Protein 8YXK (pdb70)

Solvent-accessible surface area: 15137 Å² total; per-residue (Å²): 94,164,143,47,82,71,58,34,99,94,0,42,174,12,3,108,54,42,0,5,24,0,0,74,27,0,6,92,16,1,72,6,4,92,11,23,12,1,0,0,0,0,0,0,0,49,50,1,49,27,0,50,34,76,59,0,110,107,88,27,1,0,0,28,25,189,72,92,74,23,83,46,22,51,59,0,0,42,60,0,0,0,32,0,0,62,52,16,0,86,92,45,76,62,62,20,109,30,0,17,78,92,35,8,46,74,218,112,43,107,127,21,140,62,4,39,83,13,0,19,136,41,16,117,104,8,20,56,96,78,35,51,38,146,50,0,29,100,4,0,42,38,46,128,77,2,98,164,57,98,213,94,179,144,42,80,88,56,34,86,89,0,44,180,16,9,128,53,40,0,5,24,0,0,78,28,0,7,96,9,1,82,5,3,91,13,22,15,0,0,0,0,0,0,0,0,52,50,2,50,26,0,52,34,74,63,0,104,109,99,27,1,0,0,30,19,197,81,90,75,28,81,49,22,54,57,0,0,40,62,0,0,0,28,0,0,62,53,17,0,88,91,45,77,63,61,21,97,31,0,23,78,96,34,10,41,99,210,94,37,108,132,24,139,66,5,32,82,13,0,18,135,39,18,111,111,9,23,50,93,79,32,50,39,145,50,1,30,94,3,0,43,37,48,126,76,1,86,159,58,93,205

Sequence (302 aa):
SKEDNDMINKLNKVFKNKLSNTGNIFVKYSNAYKVNAALMAAISIHETGNGSSSLCKNKNNFFGMKGMSFGSVDEGIKRGISNLSRNYIHTGRKTLESIRDKYAPLYDSPLNKDWVPGVGKFYKQITGNAYSSNSAGTGVGSNEEAEKNLKSKEDNDMINKLNKVFKNKLSNTGNIFVKYSNAYKVNAALMAAISIHETGNGSSSLCKNKNNFFGMKGMSFGSVDEGIKRGISNLSRNYIHTGRKTLESIRDKYAPLYDSPLNKDWVPGVGKFYKQITGNAYSSNSAGTGVGSNEEAEKNLK

Radius of gyration: 21.3 Å; Cα contacts (8 Å, |Δi|>4): 488; chains: 2; bounding box: 43×56×51 Å

InterPro domains:
  IPR000064 Endopeptidase, NLPC/P60 domain [PF00877] (542-649)
  IPR000064 Endopeptidase, NLPC/P60 domain [PS51935] (527-656)
  IPR002901 Mannosyl-glycoprotein endo-beta-N-acetylglucosamidase-like domain [PF01832] (382-458)
  IPR038765 Papain-like cysteine peptidase superfamily [SSF54001] (523-653)
  IPR051202 Peptidase C40 [PTHR47053] (492-655)
  IPR056937 YqbQ/XkdQ [PF24032] (32-324)

Foldseek 3Di:
DVVLVLQLVLLQVQADAPRHSCSNLLSLLCQLQFFFSLLLSLQLCLLCVRQPRPCCVVFLARRVPDPHGDPDVSVNSNVNSLCCQAVAVLVPNLQQVSSLCPSPNPPPDPCSVCRNVSSQVSSCSRPVDGDDSVRGGNGDNDVVSSVVSSD/DVVLVLLLCLLQVQADAPRHNCSNLLSLLCQLQFFFSLLLSLQLCLLQVRHPRPCCVPFLASRPPDPHGDPDVSVNSNVNSLCCLAVAVLVPNLAQVSNLCPSPNCVVDVCSVVRSVSSQVSSCSRPVDGDDSVRGTNGDNDPVSSVVSSD

Organism: Clostridioides difficile (strain 630) (NCBI:txid272563)

Secondary structure (DSSP, 8-state):
-HHHHHHHHHHHHH--GGGTT-HHHHHHHHHHTTS-HHHHHHHHHHHHTTTTSHHHHHH---S--TT---SSHHHHHHHHHHHHIIIIITTT--SHHHHHHHHS-TTS-GGGGGHHHHHHHHHHHHHSS---GGGS----S-HHHHHHHH-/-HHHHHHHHHHHHH--GGGTT-HHHHHHHHHHHTS-HHHHHHHHHHHHTTTT-HHHHHH---S--TT---SSHHHHHHHHHHHHIIIIITTT--SHHHHHHHHS-GGG-GGGGGHHHHHHHHHHHHHSS---GGGS----S-HHHHHHHH-

Nearest PDB structures (foldseek):
  8yxk-assembly2_B  TM=1.004E+00  e=1.293E-29  Clostridioides difficile 630
  7pod-assembly1_A  TM=7.158E-01  e=1.236E-04  Streptococcus pneumoniae R6
  7pj6-assembly1_AAA  TM=7.117E-01  e=1.702E-04  Streptococcus pneumoniae R6
  4q2w-assembly1_A  TM=6.581E-01  e=5.741E-04  Streptococcus pneumoniae TIGR4
  8yxk-assembly2_B  TM=1.007E+00  e=3.794E-30  Clostridioides difficile 630

Structure (mmCIF, N/CA/C/O backbone):
data_8YXK
#
_entry.id   8YXK
#
_cell.length_a   48.430
_cell.length_b   80.470
_cell.length_c   48.770
_cell.angle_alpha   90.000
_cell.angle_beta   104.117
_cell.angle_gamma   90.000
#
_symmetry.space_group_name_H-M   'P 1 21 1'
#
loop_
_entity.id
_entity.type
_entity.pdbx_description
1 polymer 'Phage cell wall hydrolase'
2 water water
#
loop_
_atom_site.group_PDB
_atom_site.id
_atom_site.type_symbol
_atom_site.label_atom_id
_atom_site.label_alt_id
_atom_site.label_comp_id
_atom_site.label_asym_id
_atom_site.label_entity_id
_atom_site.label_seq_id
_atom_site.pdbx_PDB_ins_code
_atom_site.Cartn_x
_atom_site.Cartn_y
_atom_site.Cartn_z
_atom_site.occupancy
_atom_site.B_iso_or_equiv
_atom_site.auth_seq_id
_atom_site.auth_comp_id
_atom_site.auth_asym_id
_atom_site.auth_atom_id
_atom_site.pdbx_PDB_model_num
ATOM 1 N N . SER A 1 15 ? 7.733 -12.417 0.311 1.000 43.454 359 SER A N 1
ATOM 2 C CA . SER A 1 15 ? 7.016 -11.593 1.332 1.000 47.496 359 SER A CA 1
ATOM 3 C C . SER A 1 15 ? 6.200 -10.486 0.648 1.000 49.108 359 SER A C 1
ATOM 4 O O . SER A 1 15 ? 5.007 -10.352 0.982 1.000 47.284 359 SER A O 1
ATOM 7 N N . LYS A 1 16 ? 6.777 -9.774 -0.327 1.000 49.561 360 LYS A N 1
ATOM 8 C CA . LYS A 1 16 ? 5.989 -8.893 -1.231 1.000 48.159 360 LYS A CA 1
ATOM 9 C C . LYS A 1 16 ? 5.038 -9.767 -2.058 1.000 46.024 360 LYS A C 1
ATOM 10 O O . LYS A 1 16 ? 3.884 -9.337 -2.281 1.000 40.561 360 LYS A O 1
ATOM 16 N N . GLU A 1 17 ? 5.520 -10.928 -2.515 1.000 44.895 361 GLU A N 1
ATOM 17 C CA . GLU A 1 17 ? 4.699 -11.973 -3.186 1.000 42.569 361 GLU A CA 1
ATOM 18 C C . GLU A 1 17 ? 3.595 -12.449 -2.229 1.000 37.301 361 GLU A C 1
ATOM 19 O O . GLU A 1 17 ? 2.427 -12.538 -2.666 1.000 34.363 361 GLU A O 1
ATOM 25 N N . ASP A 1 18 ? 3.955 -12.749 -0.976 1.000 35.219 362 ASP A N 1
ATOM 26 C CA . ASP A 1 18 ? 3.016 -13.219 0.080 1.000 32.214 362 ASP A CA 1
ATOM 27 C C . ASP A 1 18 ? 1.961 -12.137 0.343 1.000 31.857 362 ASP A C 1
ATOM 28 O O . ASP A 1 18 ? 0.754 -12.467 0.287 1.000 29.008 362 ASP A O 1
ATOM 33 N N . ASN A 1 19 ? 2.392 -10.882 0.533 1.000 32.848 363 ASN A N 1
ATOM 34 C CA . ASN A 1 19 ? 1.509 -9.736 0.899 1.000 34.194 363 ASN A CA 1
ATOM 35 C C . ASN A 1 19 ? 0.471 -9.517 -0.209 1.000 30.467 363 ASN A C 1
ATOM 36 O O . ASN A 1 19 ? -0.723 -9.355 0.121 1.000 24.190 363 ASN A O 1
ATOM 41 N N . ASP A 1 20 ? 0.891 -9.609 -1.474 1.000 28.730 364 ASP A N 1
ATOM 42 C CA . ASP A 1 20 ? -0.010 -9.476 -2.648 1.000 29.026 364 ASP A CA 1
ATOM 43 C C . ASP A 1 20 ? -1.009 -10.641 -2.662 1.000 24.619 364 ASP A C 1
ATOM 44 O O . ASP A 1 20 ? -2.191 -10.384 -2.908 1.000 24.790 364 ASP A O 1
ATOM 49 N N . MET A 1 21 ? -0.560 -11.875 -2.414 1.000 26.276 365 MET A N 1
ATOM 50 C CA . MET A 1 21 ? -1.457 -13.062 -2.410 1.000 25.480 365 MET A CA 1
ATOM 51 C C . MET A 1 21 ? -2.411 -12.951 -1.214 1.000 19.626 365 MET A C 1
ATOM 52 O O . MET A 1 21 ? -3.626 -13.118 -1.411 1.000 21.265 365 MET A O 1
ATOM 57 N N . ILE A 1 22 ? -1.921 -12.467 -0.075 1.000 17.711 366 ILE A N 1
ATOM 58 C CA . ILE A 1 22 ? -2.768 -12.240 1.131 1.000 19.689 366 ILE A CA 1
ATOM 59 C C . ILE A 1 22 ? -3.886 -11.254 0.770 1.000 19.634 366 ILE A C 1
ATOM 60 O O . ILE A 1 22 ? -5.063 -11.592 0.979 1.000 18.663 366 ILE A O 1
ATOM 65 N N . ASN A 1 23 ? -3.552 -10.152 0.097 1.000 20.733 367 ASN A N 1
ATOM 66 C CA . ASN A 1 23 ? -4.525 -9.097 -0.297 1.000 23.196 367 ASN A CA 1
ATOM 67 C C . ASN A 1 23 ? -5.564 -9.670 -1.267 1.000 21.270 367 ASN A C 1
ATOM 68 O O . ASN A 1 23 ? -6.745 -9.381 -1.077 1.000 24.286 367 ASN A O 1
ATOM 73 N N . LYS A 1 24 ? -5.137 -10.464 -2.253 1.000 20.323 368 LYS A N 1
ATOM 74 C CA . LYS A 1 24 ? -6.031 -11.066 -3.279 1.000 21.465 368 LYS A CA 1
ATOM 75 C C . LYS A 1 24 ? -7.012 -12.032 -2.600 1.000 19.462 368 LYS A C 1
ATOM 76 O O . LYS A 1 24 ? -8.226 -11.975 -2.918 1.000 18.329 368 LYS A O 1
ATOM 82 N N . LEU A 1 25 ? -6.546 -12.816 -1.625 1.000 19.925 369 LEU A N 1
ATOM 83 C CA . LEU A 1 25 ? -7.413 -13.760 -0.864 1.000 21.367 369 LEU A CA 1
ATOM 84 C C . LEU A 1 25 ? -8.467 -12.958 -0.091 1.000 21.365 369 LEU A C 1
ATOM 85 O O . LEU A 1 25 ? -9.676 -13.250 -0.244 1.000 22.378 369 LEU A O 1
ATOM 90 N N . ASN A 1 26 ? -8.021 -11.970 0.691 1.000 21.741 370 ASN A N 1
ATOM 91 C CA . ASN A 1 26 ? -8.879 -11.177 1.617 1.000 20.652 370 ASN A CA 1
ATOM 92 C C . ASN A 1 26 ? -9.878 -10.325 0.818 1.000 23.771 370 ASN A C 1
ATOM 93 O O . ASN A 1 26 ? -10.974 -10.065 1.344 1.000 20.750 370 ASN A O 1
ATOM 98 N N . LYS A 1 27 ? -9.582 -10.031 -0.452 1.000 22.080 371 LYS A N 1
ATOM 99 C CA . LYS A 1 27 ? -10.521 -9.285 -1.331 1.000 23.039 371 LYS A CA 1
ATOM 100 C C . LYS A 1 27 ? -11.773 -10.134 -1.599 1.000 22.108 371 LYS A C 1
ATOM 101 O O . LYS A 1 27 ? -12.848 -9.554 -1.764 1.000 20.728 371 LYS A O 1
ATOM 107 N N . VAL A 1 28 ? -11.635 -11.457 -1.678 1.000 21.387 372 VAL A N 1
ATOM 108 C CA . VAL A 1 28 ? -12.738 -12.374 -2.090 1.000 20.373 372 VAL A CA 1
ATOM 109 C C . VAL A 1 28 ? -13.400 -12.993 -0.847 1.000 19.732 372 VAL A C 1
ATOM 110 O O . VAL A 1 28 ? -14.635 -13.141 -0.857 1.000 17.935 372 VAL A O 1
ATOM 114 N N . PHE A 1 29 ? -12.625 -13.352 0.179 1.000 18.246 373 PHE A N 1
ATOM 115 C CA . PHE A 1 29 ? -13.132 -13.923 1.463 1.000 17.638 373 PHE A CA 1
ATOM 116 C C . PHE A 1 29 ? -14.212 -13.008 2.056 1.000 18.103 373 PHE A C 1
ATOM 117 O O . PHE A 1 29 ? -13.955 -11.781 2.158 1.000 16.078 373 PHE A O 1
ATOM 125 N N . LYS A 1 30 ? -15.366 -13.591 2.420 1.000 18.299 374 LYS A N 1
ATOM 126 C CA . LYS A 1 30 ? -16.474 -12.946 3.180 1.000 21.695 374 LYS A CA 1
ATOM 127 C C . LYS A 1 30 ? -16.758 -13.738 4.464 1.000 20.056 374 LYS A C 1
ATOM 128 O O . LYS A 1 30 ? -16.179 -14.846 4.632 1.000 17.004 374 LYS A O 1
ATOM 134 N N . ASN A 1 31 ? -17.675 -13.229 5.298 1.000 19.627 375 ASN A N 1
ATOM 135 C CA . ASN A 1 31 ? -18.268 -13.974 6.446 1.000 19.450 375 ASN A CA 1
ATOM 136 C C . ASN A 1 31 ? -17.117 -14.552 7.284 1.000 18.915 375 ASN A C 1
ATOM 137 O O . ASN A 1 31 ? -16.193 -13.796 7.582 1.000 17.571 375 ASN A O 1
ATOM 142 N N . LYS A 1 32 ? -17.151 -15.828 7.672 1.000 20.014 376 LYS A N 1
ATOM 143 C CA . LYS A 1 32 ? -16.219 -16.327 8.716 1.000 18.963 376 LYS A CA 1
ATOM 144 C C . LYS A 1 32 ? -14.824 -16.543 8.112 1.000 16.843 376 LYS A C 1
ATOM 145 O O . LYS A 1 32 ? -13.863 -16.691 8.896 1.000 17.538 376 LYS A O 1
ATOM 151 N N . LEU A 1 33 ? -14.690 -16.391 6.790 1.000 16.308 377 LEU A N 1
ATOM 152 C CA . LEU A 1 33 ? -13.384 -16.457 6.077 1.000 16.722 377 LEU A CA 1
ATOM 153 C C . LEU A 1 33 ? -12.692 -15.085 6.072 1.000 16.115 377 LEU A C 1
ATOM 154 O O . LEU A 1 33 ? -11.507 -15.044 5.708 1.000 17.428 377 LEU A O 1
ATOM 159 N N . SER A 1 34 ? -13.401 -13.996 6.407 1.000 18.069 378 SER A N 1
ATOM 160 C CA . SER A 1 34 ? -12.876 -12.604 6.300 1.000 15.684 378 SER A CA 1
ATOM 161 C C . SER A 1 34 ? -11.550 -12.493 7.066 1.000 15.612 378 SER A C 1
ATOM 162 O O . SER A 1 34 ? -11.485 -12.997 8.204 1.000 20.104 378 SER A O 1
ATOM 165 N N . ASN A 1 35 ? -10.525 -11.900 6.442 1.000 16.180 379 ASN A N 1
ATOM 166 C CA . ASN A 1 35 ? -9.259 -11.469 7.091 1.000 17.095 379 ASN A CA 1
ATOM 167 C C . ASN A 1 35 ? -8.373 -12.685 7.415 1.000 17.398 379 ASN A C 1
ATOM 168 O O . ASN A 1 35 ? -7.374 -12.506 8.165 1.000 17.903 379 ASN A O 1
ATOM 173 N N . THR A 1 36 ? -8.624 -13.846 6.801 1.000 16.029 380 THR A N 1
ATOM 174 C CA . THR A 1 36 ? -7.860 -15.100 7.079 1.000 17.124 380 THR A CA 1
ATOM 175 C C . THR A 1 36 ? -6.811 -15.357 5.983 1.000 16.552 380 THR A C 1
ATOM 176 O O . THR A 1 36 ? -6.156 -16.425 6.040 1.000 15.444 380 THR A O 1
ATOM 180 N N . GLY A 1 37 ? -6.626 -14.412 5.052 1.000 16.144 381 GLY A N 1
ATOM 181 C CA . GLY A 1 37 ? -5.708 -14.561 3.907 1.000 17.143 381 GLY A CA 1
ATOM 182 C C . GLY A 1 37 ? -4.307 -14.932 4.370 1.000 15.997 381 GLY A C 1
ATOM 183 O O . GLY A 1 37 ? -3.682 -15.812 3.749 1.000 14.523 381 GLY A O 1
ATOM 184 N N . ASN A 1 38 ? -3.887 -14.403 5.518 1.000 16.481 382 ASN A N 1
ATOM 185 C CA . ASN A 1 38 ? -2.498 -14.582 6.016 1.000 18.234 382 ASN A CA 1
ATOM 186 C C . ASN A 1 38 ? -2.352 -16.013 6.538 1.000 17.888 382 ASN A C 1
ATOM 187 O O . ASN A 1 38 ? -1.246 -16.545 6.448 1.000 16.170 382 ASN A O 1
ATOM 192 N N . ILE A 1 39 ? -3.444 -16.624 7.007 1.000 16.880 383 ILE A N 1
ATOM 193 C CA . ILE A 1 39 ? -3.435 -18.024 7.531 1.000 17.800 383 ILE A CA 1
ATOM 194 C C . ILE A 1 39 ? -3.295 -18.981 6.341 1.000 17.068 383 ILE A C 1
ATOM 195 O O . ILE A 1 39 ? -2.367 -19.820 6.360 1.000 18.067 383 ILE A O 1
ATOM 200 N N . PHE A 1 40 ? -4.102 -18.780 5.297 1.000 17.244 384 PHE A N 1
ATOM 201 C CA . PHE A 1 40 ? -4.010 -19.531 4.014 1.000 17.115 384 PHE A CA 1
ATOM 202 C C . PHE A 1 40 ? -2.573 -19.462 3.463 1.000 17.123 384 PHE A C 1
ATOM 203 O O . PHE A 1 40 ? -1.985 -20.534 3.179 1.000 13.689 384 PHE A O 1
ATOM 211 N N . VAL A 1 41 ? -1.971 -18.271 3.395 1.000 15.423 385 VAL A N 1
ATOM 212 C CA . VAL A 1 41 ? -0.625 -18.089 2.760 1.000 16.693 385 VAL A CA 1
ATOM 213 C C . VAL A 1 41 ? 0.447 -18.746 3.640 1.000 15.299 385 VAL A C 1
ATOM 214 O O . VAL A 1 41 ? 1.360 -19.394 3.091 1.000 17.097 385 VAL A O 1
ATOM 218 N N . LYS A 1 42 ? 0.363 -18.578 4.956 1.000 15.872 386 LYS A N 1
ATOM 219 C CA . LYS A 1 42 ? 1.344 -19.157 5.908 1.000 17.056 386 LYS A CA 1
ATOM 220 C C . LYS A 1 42 ? 1.422 -20.678 5.696 1.000 15.927 386 LYS A C 1
ATOM 221 O O . LYS A 1 42 ? 2.532 -21.182 5.418 1.000 14.676 386 LYS A O 1
ATOM 227 N N . TYR A 1 43 ? 0.283 -21.379 5.726 1.000 16.239 387 TYR A N 1
ATOM 228 C CA . TYR A 1 43 ? 0.238 -22.866 5.745 1.000 15.937 387 TYR A CA 1
ATOM 229 C C . TYR A 1 43 ? 0.386 -23.415 4.318 1.000 15.952 387 TYR A C 1
ATOM 230 O O . TYR A 1 43 ? 1.091 -24.422 4.154 1.000 17.649 387 TYR A O 1
ATOM 239 N N . SER A 1 44 ? -0.102 -22.699 3.302 1.000 16.443 388 SER A N 1
ATOM 240 C CA . SER A 1 44 ? 0.120 -23.070 1.879 1.000 17.395 388 SER A CA 1
ATOM 241 C C . SER A 1 44 ? 1.621 -23.054 1.563 1.000 17.950 388 SER A C 1
ATOM 242 O O . SER A 1 44 ? 2.105 -24.022 0.948 1.000 19.104 388 SER A O 1
ATOM 245 N N . ASN A 1 45 ? 2.362 -22.071 2.074 1.000 18.297 389 ASN A N 1
ATOM 246 C CA . ASN A 1 45 ? 3.840 -22.008 1.889 1.000 18.123 389 ASN A CA 1
ATOM 247 C C . ASN A 1 45 ? 4.498 -23.216 2.578 1.000 17.713 389 ASN A C 1
ATOM 248 O O . ASN A 1 45 ? 5.212 -23.992 1.898 1.000 17.625 389 ASN A O 1
ATOM 253 N N . ALA A 1 46 ? 4.247 -23.415 3.874 1.000 18.234 390 ALA A N 1
ATOM 254 C CA . ALA A 1 46 ? 4.868 -24.504 4.663 1.000 16.889 390 ALA A CA 1
ATOM 255 C C . ALA A 1 46 ? 4.548 -25.863 4.020 1.000 15.935 390 ALA A C 1
ATOM 256 O O . ALA A 1 46 ? 5.426 -26.729 3.995 1.000 14.053 390 ALA A O 1
ATOM 258 N N . TYR A 1 47 ? 3.337 -26.055 3.491 1.000 13.574 391 TYR A N 1
ATOM 259 C CA . TYR A 1 47 ? 2.878 -27.369 2.963 1.000 14.834 391 TYR A CA 1
ATOM 260 C C . TYR A 1 47 ? 3.096 -27.457 1.446 1.000 15.086 391 TYR A C 1
ATOM 261 O O . TYR A 1 47 ? 2.736 -28.478 0.834 1.000 16.638 391 TYR A O 1
ATOM 270 N N . LYS A 1 48 ? 3.739 -26.440 0.872 1.000 18.499 392 LYS A N 1
ATOM 271 C CA . LYS A 1 48 ? 4.177 -26.402 -0.549 1.000 16.495 392 LYS A CA 1
ATOM 272 C C . LYS A 1 48 ? 2.975 -26.681 -1.460 1.000 15.202 392 LYS A C 1
ATOM 273 O O . LYS A 1 48 ? 3.095 -27.513 -2.368 1.000 18.134 392 LYS A O 1
ATOM 279 N N . VAL A 1 49 ? 1.887 -25.932 -1.296 1.000 16.420 393 VAL A N 1
ATOM 280 C CA . VAL A 1 49 ? 0.701 -25.993 -2.203 1.000 16.183 393 VAL A CA 1
ATOM 281 C C . VAL A 1 49 ? 0.245 -24.573 -2.555 1.000 17.137 393 VAL A C 1
ATOM 282 O O . VAL A 1 49 ? 0.559 -23.626 -1.797 1.000 15.512 393 VAL A O 1
ATOM 286 N N . ASN A 1 50 ? -0.658 -24.498 -3.533 1.000 17.724 394 ASN A N 1
ATOM 287 C CA . ASN A 1 50 ? -1.187 -23.247 -4.134 1.000 18.019 394 ASN A CA 1
ATOM 288 C C . ASN A 1 50 ? -2.199 -22.614 -3.169 1.000 15.821 394 ASN A C 1
ATOM 289 O O . ASN A 1 50 ? -3.296 -23.200 -2.987 1.000 18.090 394 ASN A O 1
ATOM 294 N N . ALA A 1 51 ? -1.866 -21.451 -2.594 1.000 16.860 395 ALA A N 1
ATOM 295 C CA . ALA A 1 51 ? -2.693 -20.747 -1.579 1.000 15.667 395 ALA A CA 1
ATOM 296 C C . ALA A 1 51 ? -4.061 -20.399 -2.186 1.000 15.434 395 ALA A C 1
ATOM 297 O O . ALA A 1 51 ? -5.098 -20.633 -1.528 1.000 14.966 395 ALA A O 1
ATOM 299 N N . ALA A 1 52 ? -4.077 -19.901 -3.423 1.000 15.752 396 ALA A N 1
ATOM 300 C CA . ALA A 1 52 ? -5.320 -19.520 -4.129 1.000 15.949 396 ALA A CA 1
ATOM 301 C C . ALA A 1 52 ? -6.193 -20.762 -4.359 1.000 14.603 396 ALA A C 1
ATOM 302 O O . ALA A 1 52 ? -7.443 -20.608 -4.418 1.000 13.837 396 ALA A O 1
ATOM 304 N N . LEU A 1 53 ? -5.584 -21.939 -4.572 1.000 14.704 397 LEU A N 1
ATOM 305 C CA . LEU A 1 53 ? -6.347 -23.204 -4.752 1.000 14.622 397 LEU A CA 1
ATOM 306 C C . LEU A 1 53 ? -6.968 -23.601 -3.404 1.000 13.886 397 LEU A C 1
ATOM 307 O O . LEU A 1 53 ? -8.168 -23.931 -3.361 1.000 13.329 397 LEU A O 1
ATOM 312 N N . MET A 1 54 ? -6.182 -23.535 -2.335 1.000 13.221 398 MET A N 1
ATOM 313 C CA . MET A 1 54 ? -6.658 -23.829 -0.962 1.000 14.409 398 MET A CA 1
ATOM 314 C C . MET A 1 54 ? -7.829 -22.894 -0.647 1.000 13.268 398 MET A C 1
ATOM 315 O O . MET A 1 54 ? -8.885 -23.388 -0.248 1.000 16.247 398 MET A O 1
ATOM 320 N N . ALA A 1 55 ? -7.698 -21.615 -0.999 1.000 13.062 399 ALA A N 1
ATOM 321 C CA . ALA A 1 55 ? -8.692 -20.559 -0.706 1.000 13.145 399 ALA A CA 1
ATOM 322 C C . ALA A 1 55 ? -9.970 -20.842 -1.508 1.000 13.974 399 ALA A C 1
ATOM 323 O O . ALA A 1 55 ? -11.041 -20.883 -0.898 1.000 14.987 399 ALA A O 1
ATOM 325 N N . ALA A 1 56 ? -9.820 -21.237 -2.777 1.000 14.294 400 ALA A N 1
ATOM 326 C CA . ALA A 1 56 ? -10.932 -21.545 -3.705 1.000 14.489 400 ALA A CA 1
ATOM 327 C C . ALA A 1 56 ? -11.713 -22.774 -3.217 1.000 15.155 400 ALA A C 1
ATOM 328 O O . ALA A 1 56 ? -12.960 -22.780 -3.348 1.000 14.921 400 ALA A O 1
ATOM 330 N N . ILE A 1 57 ? -11.033 -23.791 -2.689 1.000 15.934 401 ILE A N 1
ATOM 331 C CA . ILE A 1 57 ? -11.714 -25.022 -2.186 1.000 17.302 401 ILE A CA 1
ATOM 332 C C . ILE A 1 57 ? -12.495 -24.664 -0.912 1.000 16.598 401 ILE A C 1
ATOM 333 O O . ILE A 1 57 ? -13.691 -25.019 -0.834 1.000 17.081 401 ILE A O 1
ATOM 338 N N . SER A 1 58 ? -11.891 -23.897 -0.007 1.000 15.545 402 SER A N 1
ATOM 339 C CA . SER A 1 58 ? -12.538 -23.431 1.252 1.000 16.069 402 SER A CA 1
ATOM 340 C C . SER A 1 58 ? -13.808 -22.629 0.938 1.000 16.438 402 SER A C 1
ATOM 341 O O . SER A 1 58 ? -14.846 -22.899 1.571 1.000 19.305 402 SER A O 1
ATOM 344 N N . ILE A 1 59 ? -13.734 -21.684 -0.003 1.000 16.003 403 ILE A N 1
ATOM 345 C CA . ILE A 1 59 ? -14.888 -20.815 -0.370 1.000 17.076 403 ILE A CA 1
ATOM 346 C C . ILE A 1 59 ? -16.025 -21.706 -0.869 1.000 16.386 403 ILE A C 1
ATOM 347 O O . ILE A 1 59 ? -17.171 -21.461 -0.472 1.000 15.026 403 ILE A O 1
ATOM 352 N N . HIS A 1 60 ? -15.732 -22.639 -1.779 1.000 19.990 404 HIS A N 1
ATOM 353 C CA . HIS A 1 60 ? -16.741 -23.558 -2.376 1.000 20.653 404 HIS A CA 1
ATOM 354 C C . HIS A 1 60 ? -17.391 -24.383 -1.260 1.000 20.022 404 HIS A C 1
ATOM 355 O O . HIS A 1 60 ? -18.624 -24.537 -1.268 1.000 21.051 404 HIS A O 1
ATOM 362 N N . GLU A 1 61 ? -16.579 -24.979 -0.391 1.000 19.048 405 GLU A N 1
ATOM 363 C CA . GLU A 1 61 ? -17.065 -25.953 0.618 1.000 21.421 405 GLU A CA 1
ATOM 364 C C . GLU A 1 61 ? -17.881 -25.221 1.695 1.000 20.647 405 GLU A C 1
ATOM 365 O O . GLU A 1 61 ? -18.715 -25.885 2.317 1.000 19.825 405 GLU A O 1
ATOM 371 N N . THR A 1 62 ? -17.679 -23.908 1.892 1.000 19.479 406 THR A N 1
ATOM 372 C CA . THR A 1 62 ? -18.262 -23.149 3.036 1.000 19.826 406 THR A CA 1
ATOM 373 C C . THR A 1 62 ? -19.274 -22.100 2.564 1.000 18.596 406 THR A C 1
ATOM 374 O O . THR A 1 62 ? -19.825 -21.422 3.439 1.000 20.501 406 THR A O 1
ATOM 378 N N . GLY A 1 63 ? -19.541 -21.989 1.260 1.000 19.597 407 GLY A N 1
ATOM 379 C CA . GLY A 1 63 ? -20.344 -20.884 0.694 1.000 19.493 407 GLY A CA 1
ATOM 380 C C . GLY A 1 63 ? -19.755 -19.541 1.090 1.000 20.216 407 GLY A C 1
ATOM 381 O O . GLY A 1 63 ? -20.502 -18.687 1.613 1.000 21.032 407 GLY A O 1
ATOM 382 N N . ASN A 1 64 ? -18.432 -19.427 0.984 1.000 19.505 408 ASN A N 1
ATOM 383 C CA . ASN A 1 64 ? -17.625 -18.240 1.379 1.000 19.779 408 ASN A CA 1
ATOM 384 C C . ASN A 1 64 ? -17.857 -17.921 2.862 1.000 20.840 408 ASN A C 1
ATOM 385 O O . ASN A 1 64 ? -18.275 -16.776 3.184 1.000 22.414 408 ASN A O 1
ATOM 390 N N . GLY A 1 65 ? -17.518 -18.872 3.733 1.000 19.622 409 GLY A N 1
ATOM 391 C CA . GLY A 1 65 ? -17.503 -18.712 5.201 1.000 18.395 409 GLY A CA 1
ATOM 392 C C . GLY A 1 65 ? -18.894 -18.531 5.796 1.000 17.467 409 GLY A C 1
ATOM 393 O O . GLY A 1 65 ? -18.980 -18.032 6.925 1.000 18.487 409 GLY A O 1
ATOM 394 N N . SER A 1 66 ? -19.942 -19.025 5.135 1.000 19.312 410 SER A N 1
ATOM 395 C CA . SER A 1 66 ? -21.351 -18.818 5.568 1.000 21.677 410 SER A CA 1
ATOM 396 C C . SER A 1 66 ? -21.961 -20.104 6.155 1.000 23.392 410 SER A C 1
ATOM 397 O O . SER A 1 66 ? -22.967 -19.987 6.862 1.000 23.648 410 SER A O 1
ATOM 400 N N . SER A 1 67 ? -21.413 -21.289 5.860 1.000 20.431 411 SER A N 1
ATOM 401 C CA . SER A 1 67 ? -21.980 -22.588 6.321 1.000 23.110 411 SER A CA 1
ATOM 402 C C . SER A 1 67 ? -21.987 -22.643 7.855 1.000 24.132 411 SER A C 1
ATOM 403 O O . SER A 1 67 ? -21.079 -22.070 8.490 1.000 25.042 411 SER A O 1
ATOM 406 N N . SER A 1 68 ? -22.940 -23.384 8.420 1.000 28.708 412 SER A N 1
ATOM 407 C CA . SER A 1 68 ? -23.028 -23.689 9.871 1.000 29.632 412 SER A CA 1
ATOM 408 C C . SER A 1 68 ? -21.818 -24.522 10.293 1.000 28.741 412 SER A C 1
ATOM 409 O O . SER A 1 68 ? -21.317 -24.313 11.407 1.000 23.355 412 SER A O 1
ATOM 412 N N . LEU A 1 69 ? -21.365 -25.422 9.416 1.000 28.951 413 LEU A N 1
ATOM 413 C CA . LEU A 1 69 ? -20.217 -26.327 9.681 1.000 25.349 413 LEU A CA 1
ATOM 414 C C . LEU A 1 69 ? -18.960 -25.473 9.877 1.000 22.411 413 LEU A C 1
ATOM 415 O O . LEU A 1 69 ? -18.194 -25.730 10.815 1.000 18.324 413 LEU A O 1
ATOM 420 N N . CYS A 1 70 ? -18.856 -24.401 9.098 1.000 22.373 414 CYS A N 1
ATOM 421 C CA . CYS A 1 70 ? -17.755 -23.409 9.152 1.000 21.274 414 CYS A CA 1
ATOM 422 C C . CYS A 1 70 ? -17.886 -22.540 10.412 1.000 19.470 414 CYS A C 1
ATOM 423 O O . CYS A 1 70 ? -16.882 -22.398 11.150 1.000 19.126 414 CYS A O 1
ATOM 426 N N . LYS A 1 71 ? -19.105 -22.095 10.715 1.000 20.295 415 LYS A N 1
ATOM 427 C CA . LYS A 1 71 ? -19.417 -21.151 11.824 1.000 22.457 415 LYS A CA 1
ATOM 428 C C . LYS A 1 71 ? -19.296 -21.846 13.185 1.000 24.011 415 LYS A C 1
ATOM 429 O O . LYS A 1 71 ? -18.662 -21.264 14.082 1.000 23.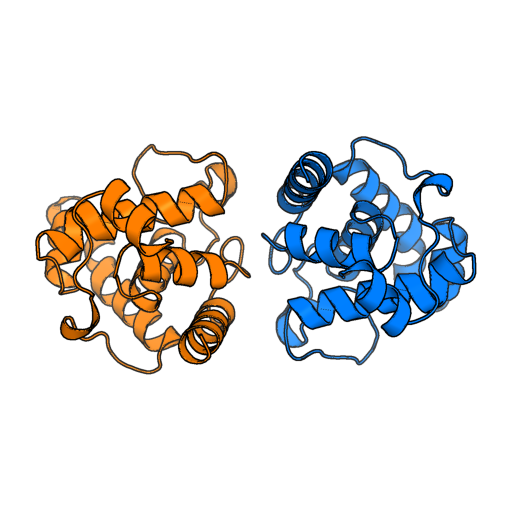035 415 LYS A O 1
ATOM 435 N N . ASN A 1 72 ? -19.806 -23.074 13.300 1.000 23.976 416 ASN A N 1
ATOM 436 C CA . ASN A 1 72 ? -20.016 -23.787 14.591 1.000 25.807 416 ASN A CA 1
ATOM 437 C C . ASN A 1 72 ? -18.818 -24.678 14.935 1.000 24.494 416 ASN A C 1
ATOM 438 O O . ASN A 1 72 ? -18.763 -25.113 16.087 1.000 27.262 416 ASN A O 1
ATOM 443 N N . LYS A 1 73 ? -18.088 -25.177 13.929 1.000 25.272 417 LYS A N 1
ATOM 444 C CA . LYS A 1 73 ? -17.109 -26.288 14.112 1.000 23.266 417 LYS A CA 1
ATOM 445 C C . LYS A 1 73 ? -15.743 -25.931 13.518 1.000 19.924 417 LYS A C 1
ATOM 446 O O . LYS A 1 73 ? -14.876 -26.838 13.451 1.000 15.767 417 LYS A O 1
ATOM 452 N N . ASN A 1 74 ? -15.571 -24.670 13.109 1.000 18.103 418 ASN A N 1
ATOM 453 C CA . ASN A 1 74 ? -14.301 -24.115 12.566 1.000 19.673 418 ASN A CA 1
ATOM 454 C C . ASN A 1 74 ? -13.801 -25.020 11.436 1.000 18.640 418 ASN A C 1
ATOM 455 O O . ASN A 1 74 ? -12.564 -25.165 11.296 1.000 17.719 418 ASN A O 1
ATOM 460 N N . ASN A 1 75 ? -14.739 -25.636 10.708 1.000 18.723 419 ASN A N 1
ATOM 461 C CA . ASN A 1 75 ? -14.484 -26.585 9.588 1.000 18.282 419 ASN A CA 1
ATOM 462 C C . ASN A 1 75 ? -14.643 -25.845 8.255 1.000 17.417 419 ASN A C 1
ATOM 463 O O . ASN A 1 75 ? -15.792 -25.509 7.864 1.000 18.242 419 ASN A O 1
ATOM 468 N N . PHE A 1 76 ? -13.518 -25.583 7.595 1.000 17.664 420 PHE A N 1
ATOM 469 C CA . PHE A 1 76 ? -13.392 -24.618 6.475 1.000 18.872 420 PHE A CA 1
ATOM 470 C C . PHE A 1 76 ? -13.248 -25.380 5.159 1.000 16.551 420 PHE A C 1
ATOM 471 O O . PHE A 1 76 ? -13.092 -24.709 4.122 1.000 18.547 420 PHE A O 1
ATOM 479 N N . PHE A 1 77 ? -13.305 -26.717 5.191 1.000 16.265 421 PHE A N 1
ATOM 480 C CA . PHE A 1 77 ? -12.941 -27.574 4.025 1.000 18.327 421 PHE A CA 1
ATOM 481 C C . PHE A 1 77 ? -13.928 -28.736 3.835 1.000 19.726 421 PHE A C 1
ATOM 482 O O . PHE A 1 77 ? -13.670 -29.588 2.952 1.000 19.151 421 PHE A O 1
ATOM 490 N N . GLY A 1 78 ? -15.085 -28.679 4.499 1.000 20.610 422 GLY A N 1
ATOM 491 C CA . 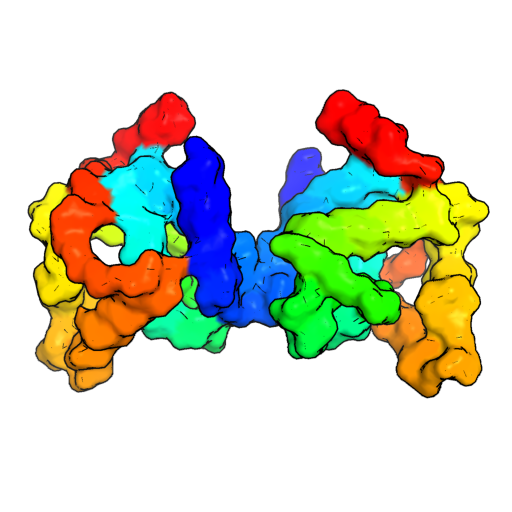GLY A 1 78 ? -16.191 -29.646 4.323 1.000 21.281 422 GLY A CA 1
ATOM 492 C C . GLY A 1 78 ? -15.779 -31.057 4.716 1.000 23.154 422 GLY A C 1
ATOM 493 O O . GLY A 1 78 ? -16.272 -32.008 4.083 1.000 23.052 422 GLY A O 1
ATOM 494 N N . MET A 1 79 ? -14.857 -31.181 5.681 1.000 20.916 423 MET A N 1
ATOM 495 C CA . MET A 1 79 ? -14.237 -32.456 6.134 1.000 25.301 423 MET A CA 1
ATOM 496 C C . MET A 1 79 ? -15.222 -33.203 7.042 1.000 28.177 423 MET A C 1
ATOM 497 O O . MET A 1 79 ? -15.275 -32.899 8.258 1.000 29.146 423 MET A O 1
ATOM 502 N N . LYS A 1 80 ? -16.017 -34.098 6.445 1.000 31.155 424 LYS A N 1
ATOM 503 C CA . LYS A 1 80 ? -17.299 -34.621 6.994 1.000 33.817 424 LYS A CA 1
ATOM 504 C C . LYS A 1 80 ? -17.099 -35.057 8.452 1.000 32.320 424 LYS A C 1
ATOM 505 O O . LYS A 1 80 ? -16.090 -35.733 8.737 1.000 32.046 424 LYS A O 1
ATOM 511 N N . GLY A 1 81 ? -17.963 -34.564 9.346 1.000 31.693 425 GLY A N 1
ATOM 512 C CA . GLY A 1 81 ? -18.067 -34.997 10.751 1.000 33.240 425 GLY A CA 1
ATOM 513 C C . GLY A 1 81 ? -16.843 -34.622 11.572 1.000 32.236 425 GLY A C 1
ATOM 514 O O . GLY A 1 81 ? -16.679 -35.193 12.659 1.000 33.379 425 GLY A O 1
ATOM 515 N N . MET A 1 82 ? -16.071 -33.620 11.153 1.000 29.966 426 MET A N 1
ATOM 516 C CA . MET A 1 82 ? -14.940 -33.116 11.977 1.000 30.569 426 MET A CA 1
ATOM 517 C C . MET A 1 82 ? -15.248 -31.722 12.513 1.000 25.975 426 MET A C 1
ATOM 518 O O . MET A 1 82 ? -16.067 -31.012 11.927 1.000 26.640 426 MET A O 1
ATOM 523 N N . SER A 1 83 ? -14.613 -31.389 13.629 1.000 27.093 427 SER A N 1
ATOM 524 C CA . SER A 1 83 ? -14.617 -30.046 14.254 1.000 24.963 427 SER A CA 1
ATOM 525 C C . SER A 1 83 ? -13.183 -29.739 14.686 1.000 23.218 427 SER A C 1
ATOM 526 O O . SER A 1 83 ? -12.427 -30.704 14.821 1.000 18.629 427 SER A O 1
ATOM 529 N N . PHE A 1 84 ? -12.853 -28.458 14.887 1.000 20.357 428 PHE A N 1
ATOM 530 C CA . PHE A 1 84 ? -11.497 -27.958 15.243 1.000 21.788 428 PHE A CA 1
ATOM 531 C C . PHE A 1 84 ? -11.627 -26.842 16.284 1.000 20.736 428 PHE A C 1
ATOM 532 O O . PHE A 1 84 ? -12.639 -26.113 16.262 1.000 19.015 428 PHE A O 1
ATOM 540 N N . GLY A 1 85 ? -10.609 -26.709 17.140 1.000 20.274 429 GLY A N 1
ATOM 541 C CA . GLY A 1 85 ? -10.611 -25.844 18.339 1.000 22.870 429 GLY A CA 1
ATOM 542 C C . GLY A 1 85 ? -10.483 -24.365 18.000 1.000 21.898 429 GLY A C 1
ATOM 543 O O . GLY A 1 85 ? -10.736 -23.533 18.886 1.000 24.226 429 GLY A O 1
ATOM 544 N N . SER A 1 86 ? -10.022 -24.033 16.792 1.000 21.815 430 SER A N 1
ATOM 545 C CA . SER A 1 86 ? -9.808 -22.627 16.356 1.000 19.921 430 SER A CA 1
ATOM 546 C C . SER A 1 86 ? -9.950 -22.514 14.838 1.000 18.679 430 SER A C 1
ATOM 547 O O . SER A 1 86 ? -9.850 -23.557 14.137 1.000 17.468 430 SER A O 1
ATOM 550 N N . VAL A 1 87 ? -10.045 -21.278 14.344 1.000 16.610 431 VAL A N 1
ATOM 551 C CA . VAL A 1 87 ? -10.088 -20.991 12.882 1.000 17.228 431 VAL A CA 1
ATOM 552 C C . VAL A 1 87 ? -8.727 -21.333 12.272 1.000 17.087 431 VAL A C 1
ATOM 553 O O . VAL A 1 87 ? -8.684 -21.976 11.200 1.000 15.261 431 VAL A O 1
ATOM 557 N N . ASP A 1 88 ? -7.643 -20.962 12.949 1.000 17.245 432 ASP A N 1
ATOM 558 C CA . ASP A 1 88 ? -6.263 -21.248 12.482 1.000 17.570 432 ASP A CA 1
ATOM 559 C C . ASP A 1 88 ? -6.127 -22.753 12.225 1.000 15.388 432 ASP A C 1
ATOM 560 O O . ASP A 1 88 ? -5.705 -23.143 11.133 1.000 13.383 432 ASP A O 1
ATOM 565 N N . GLU A 1 89 ? -6.434 -23.564 13.228 1.000 15.914 433 GLU A N 1
ATOM 566 C CA . GLU A 1 89 ? -6.172 -25.024 13.205 1.000 16.745 433 GLU A CA 1
ATOM 567 C C . GLU A 1 89 ? -7.092 -25.692 12.171 1.000 15.798 433 GLU A C 1
ATOM 568 O O . GLU A 1 89 ? -6.635 -26.623 11.482 1.000 15.211 433 GLU A O 1
ATOM 574 N N . GLY A 1 90 ? -8.325 -25.200 12.018 1.000 16.299 434 GLY A N 1
ATOM 575 C CA . GLY A 1 90 ? -9.285 -25.732 11.032 1.000 15.359 434 GLY A CA 1
ATOM 576 C C . GLY A 1 90 ? -8.827 -25.498 9.599 1.000 14.075 434 GLY A C 1
ATOM 577 O O . GLY A 1 90 ? -8.880 -26.444 8.775 1.000 12.558 434 GLY A O 1
ATOM 578 N N . ILE A 1 91 ? -8.425 -24.269 9.282 1.000 16.133 435 ILE A N 1
ATOM 579 C CA . ILE A 1 91 ? -7.813 -23.921 7.964 1.000 14.935 435 ILE A CA 1
ATOM 580 C C . ILE A 1 91 ? -6.528 -24.747 7.795 1.000 14.724 435 ILE A C 1
ATOM 581 O O . ILE A 1 91 ? -6.360 -25.358 6.736 1.000 13.678 435 ILE A O 1
ATOM 586 N N . LYS A 1 92 ? -5.714 -24.854 8.846 1.000 15.187 436 LYS A N 1
ATOM 587 C CA . LYS A 1 92 ? -4.411 -25.581 8.791 1.000 17.311 436 LYS A CA 1
ATOM 588 C C . LYS A 1 92 ? -4.663 -27.061 8.485 1.000 16.676 436 LYS A C 1
ATOM 589 O O . LYS A 1 92 ? -4.042 -27.571 7.547 1.000 15.833 436 LYS A O 1
ATOM 595 N N . ARG A 1 93 ? -5.600 -27.695 9.196 1.000 16.296 437 ARG A N 1
ATOM 596 C CA . ARG A 1 93 ? -5.916 -29.144 9.029 1.000 17.772 437 ARG A CA 1
ATOM 597 C C . ARG A 1 93 ? -6.389 -29.410 7.593 1.000 17.147 437 ARG A C 1
ATOM 598 O O . ARG A 1 93 ? -5.968 -30.427 7.008 1.000 18.520 437 ARG A O 1
ATOM 606 N N . GLY A 1 94 ? -7.123 -28.473 6.998 1.000 18.278 438 GLY A N 1
ATOM 607 C CA . GLY A 1 94 ? -7.698 -28.627 5.650 1.000 17.538 438 GLY A CA 1
ATOM 608 C C . GLY A 1 94 ? -6.622 -28.551 4.583 1.000 16.897 438 GLY A C 1
ATOM 609 O O . GLY A 1 94 ? -6.629 -29.380 3.647 1.000 15.692 438 GLY A O 1
ATOM 610 N N . ILE A 1 95 ? -5.655 -27.664 4.784 1.000 18.090 439 ILE A N 1
ATOM 611 C CA . ILE A 1 95 ? -4.498 -27.478 3.865 1.000 17.826 439 ILE A CA 1
ATOM 612 C C . ILE A 1 95 ? -3.537 -28.669 4.012 1.000 17.412 439 ILE A C 1
ATOM 613 O O . ILE A 1 95 ? -3.106 -29.202 2.979 1.000 16.233 439 ILE A O 1
ATOM 618 N N . SER A 1 96 ? -3.285 -29.128 5.242 1.000 15.787 440 SER A N 1
ATOM 619 C CA . SER 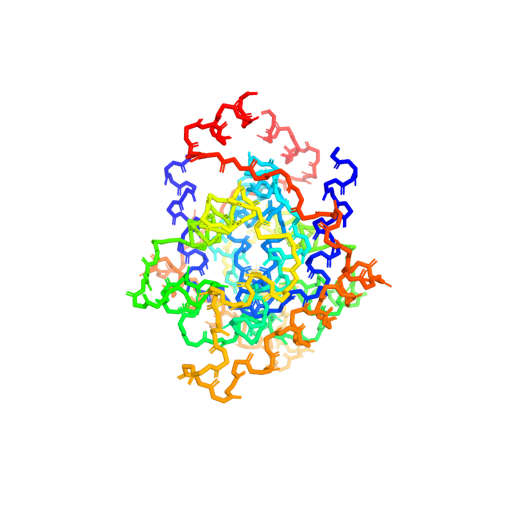A 1 96 ? -2.464 -30.332 5.537 1.000 14.103 440 SER A CA 1
ATOM 620 C C . SER A 1 96 ? -3.024 -31.543 4.785 1.000 14.451 440 SER A C 1
ATOM 621 O O . SER A 1 96 ? -2.226 -32.295 4.221 1.000 18.333 440 SER A O 1
ATOM 624 N N . ASN A 1 97 ? -4.344 -31.757 4.838 1.000 14.169 441 ASN A N 1
ATOM 625 C CA . ASN A 1 97 ? -5.029 -32.939 4.262 1.000 14.876 441 ASN A CA 1
ATOM 626 C C . ASN A 1 97 ? -4.879 -32.899 2.735 1.000 14.719 441 ASN A C 1
ATOM 627 O O . ASN A 1 97 ? -4.375 -33.876 2.148 1.000 12.101 441 ASN A O 1
ATOM 632 N N . LEU A 1 98 ? -5.085 -31.717 2.165 1.000 16.303 442 LEU A N 1
ATOM 633 C CA . LEU A 1 98 ? -5.000 -31.468 0.706 1.000 16.544 442 LEU A CA 1
ATOM 634 C C . LEU A 1 98 ? -3.550 -31.622 0.223 1.000 17.040 442 LEU A C 1
ATOM 635 O O . LEU A 1 98 ? -3.339 -32.334 -0.781 1.000 18.755 442 LEU A O 1
ATOM 640 N N . SER A 1 99 ? -2.574 -31.196 1.022 1.000 15.833 443 SER A N 1
ATOM 641 C CA . SER A 1 99 ? -1.122 -31.326 0.702 1.000 16.209 443 SER A CA 1
ATOM 642 C C . SER A 1 99 ? -0.696 -32.798 0.733 1.000 17.156 443 SER A C 1
ATOM 643 O O . SER A 1 99 ? -0.225 -33.301 -0.312 1.000 14.954 443 SER A O 1
ATOM 646 N N . ARG A 1 100 ? -0.913 -33.470 1.868 1.000 17.021 444 ARG A N 1
ATOM 647 C CA . ARG A 1 100 ? -0.345 -34.805 2.194 1.000 17.781 444 ARG A CA 1
ATOM 648 C C . ARG A 1 100 ? -1.072 -35.884 1.385 1.000 17.141 444 ARG A C 1
ATOM 649 O O . ARG A 1 100 ? -0.409 -36.805 0.882 1.000 19.465 444 ARG A O 1
ATOM 657 N N . ASN A 1 101 ? -2.396 -35.795 1.290 1.000 16.764 445 ASN A N 1
ATOM 658 C CA . ASN A 1 101 ? -3.273 -36.929 0.901 1.000 16.526 445 ASN A CA 1
ATOM 659 C C . ASN A 1 101 ? -3.767 -36.720 -0.529 1.000 15.787 445 ASN A C 1
ATOM 660 O O . ASN A 1 101 ? -4.352 -37.646 -1.086 1.000 18.969 445 ASN A O 1
ATOM 665 N N . TYR A 1 102 ? -3.403 -35.603 -1.151 1.000 16.593 446 TYR A N 1
ATOM 666 C CA . TYR A 1 102 ? -3.828 -35.272 -2.533 1.000 16.836 446 TYR A CA 1
ATOM 667 C C . TYR A 1 102 ? -2.612 -34.856 -3.364 1.000 16.631 446 TYR A C 1
ATOM 668 O O . TYR A 1 102 ? -2.154 -35.638 -4.219 1.000 16.967 446 TYR A O 1
ATOM 677 N N . ILE A 1 103 ? -2.231 -33.589 -3.243 1.000 15.944 447 ILE A N 1
ATOM 678 C CA . ILE A 1 103 ? -1.283 -32.917 -4.167 1.000 15.947 447 ILE A CA 1
ATOM 679 C C . ILE A 1 103 ? 0.081 -33.620 -4.086 1.000 14.381 447 ILE A C 1
ATOM 680 O O . ILE A 1 103 ? 0.654 -33.940 -5.166 1.000 12.017 447 ILE A O 1
ATOM 685 N N . HIS A 1 104 ? 0.517 -34.003 -2.887 1.000 14.541 448 HIS A N 1
ATOM 686 C CA . HIS A 1 104 ? 1.816 -34.714 -2.716 1.000 15.872 448 HIS A CA 1
ATOM 687 C C . HIS A 1 104 ? 1.722 -36.117 -3.331 1.000 16.776 448 HIS A C 1
ATOM 688 O O . HIS A 1 104 ? 2.745 -36.601 -3.822 1.000 18.024 448 HIS A O 1
ATOM 695 N N . THR A 1 105 ? 0.540 -36.744 -3.328 1.000 17.010 449 THR A N 1
ATOM 696 C CA . THR A 1 105 ? 0.367 -38.121 -3.869 1.000 17.277 449 THR A CA 1
ATOM 697 C C . THR A 1 105 ? 0.246 -38.042 -5.396 1.000 18.666 449 THR A C 1
ATOM 698 O O . THR A 1 105 ? 0.448 -39.080 -6.040 1.000 23.199 449 THR A O 1
ATOM 702 N N . GLY A 1 106 ? 0.024 -36.845 -5.952 1.000 15.370 450 GLY A N 1
ATOM 703 C CA . GLY A 1 106 ? 0.059 -36.588 -7.407 1.000 15.373 450 GLY A CA 1
ATOM 704 C C . GLY A 1 106 ? -1.289 -36.141 -7.953 1.000 15.320 450 GLY A C 1
ATOM 705 O O . GLY A 1 106 ? -1.453 -36.098 -9.196 1.000 16.285 450 GLY A O 1
ATOM 706 N N . ARG A 1 107 ? -2.212 -35.747 -7.087 1.000 16.279 451 ARG A N 1
ATOM 707 C CA . ARG A 1 107 ? -3.519 -35.208 -7.541 1.000 15.900 451 ARG A CA 1
ATOM 708 C C . ARG A 1 107 ? -3.363 -33.695 -7.730 1.000 15.803 451 ARG A C 1
ATOM 709 O O . ARG A 1 107 ? -3.380 -32.960 -6.725 1.000 15.498 451 ARG A O 1
ATOM 717 N N . LYS A 1 108 ? -3.127 -33.269 -8.974 1.000 15.616 452 LYS A N 1
ATOM 718 C CA . LYS A 1 108 ? -2.710 -31.887 -9.339 1.000 17.201 452 LYS A CA 1
ATOM 719 C C . LYS A 1 108 ? -3.856 -31.189 -10.078 1.000 17.116 452 LYS A C 1
ATOM 720 O O . LYS A 1 108 ? -3.983 -29.947 -9.964 1.000 15.684 452 LYS A O 1
ATOM 726 N N . THR A 1 109 ? -4.583 -31.936 -10.903 1.000 17.065 453 THR A N 1
ATOM 727 C CA . THR A 1 109 ? -5.751 -31.420 -11.665 1.000 19.290 453 THR A CA 1
ATOM 728 C C . THR A 1 109 ? -6.953 -31.291 -10.730 1.000 18.208 453 THR A C 1
ATOM 729 O O . THR A 1 109 ? -7.126 -32.155 -9.866 1.000 21.039 453 THR A O 1
ATOM 733 N N . LEU A 1 110 ? -7.853 -30.355 -11.025 1.000 20.396 454 LEU A N 1
ATOM 734 C CA . LEU A 1 110 ? -9.151 -30.241 -10.316 1.000 19.523 454 LEU A CA 1
ATOM 735 C C . LEU A 1 110 ? -9.902 -31.574 -10.435 1.000 19.960 454 LEU A C 1
ATOM 736 O O . LEU A 1 110 ? -10.404 -32.059 -9.393 1.000 17.622 454 LEU A O 1
ATOM 741 N N . GLU A 1 111 ? -9.805 -32.238 -11.590 1.000 20.457 455 GLU A N 1
ATOM 742 C CA . GLU A 1 111 ? -10.531 -33.511 -11.861 1.000 22.121 455 GLU A CA 1
ATOM 743 C C . GLU A 1 111 ? -10.010 -34.610 -10.927 1.000 18.461 455 GLU A C 1
ATOM 744 O O . GLU A 1 111 ? -10.841 -35.335 -10.359 1.000 18.716 455 GLU A O 1
ATOM 750 N N . SER A 1 112 ? -8.693 -34.766 -10.794 1.000 20.783 456 SER A N 1
ATOM 751 C CA . SER A 1 112 ? -8.093 -35.858 -9.981 1.000 20.074 456 SER A CA 1
ATOM 752 C C . SER A 1 112 ? -8.267 -35.549 -8.491 1.000 16.332 456 SER A C 1
ATOM 753 O O . SER A 1 112 ? -8.414 -36.503 -7.711 1.000 18.833 456 SER A O 1
ATOM 756 N N . ILE A 1 113 ? -8.309 -34.271 -8.108 1.000 15.946 457 ILE A N 1
ATOM 757 C CA . ILE A 1 113 ? -8.584 -33.879 -6.696 1.000 16.292 457 ILE A CA 1
ATOM 758 C C . ILE A 1 113 ? -10.040 -34.226 -6.379 1.000 15.443 457 ILE A C 1
ATOM 759 O O . ILE A 1 113 ? -10.258 -35.004 -5.441 1.000 18.547 457 ILE A O 1
ATOM 764 N N . ARG A 1 114 ? -10.962 -33.839 -7.259 1.000 15.903 458 ARG A N 1
ATOM 765 C CA . ARG A 1 114 ? -12.425 -34.064 -7.099 1.000 15.874 458 ARG A CA 1
ATOM 766 C C . ARG A 1 114 ? -12.711 -35.568 -6.953 1.000 16.709 458 ARG A C 1
ATOM 767 O O . ARG A 1 114 ? -13.507 -35.938 -6.065 1.000 20.816 458 ARG A O 1
ATOM 775 N N . ASP A 1 115 ? -12.111 -36.394 -7.811 1.000 17.904 459 ASP A N 1
ATOM 776 C CA . ASP A 1 115 ? -12.338 -37.864 -7.866 1.000 19.316 459 ASP A CA 1
ATOM 777 C C . ASP A 1 115 ? -12.218 -38.458 -6.466 1.000 17.554 459 ASP A C 1
ATOM 778 O O . ASP A 1 115 ? -12.956 -39.413 -6.179 1.000 18.502 459 ASP A O 1
ATOM 783 N N . LYS A 1 116 ? -11.311 -37.926 -5.643 1.000 19.058 460 LYS A N 1
ATOM 784 C CA . LYS A 1 116 ? -11.100 -38.403 -4.247 1.000 20.645 460 LYS A CA 1
ATOM 785 C C . LYS A 1 116 ? -11.881 -37.519 -3.274 1.000 18.290 460 LYS A C 1
ATOM 786 O O . LYS A 1 116 ? -12.398 -38.053 -2.272 1.000 17.757 460 LYS A O 1
ATOM 792 N N . TYR A 1 117 ? -11.864 -36.205 -3.495 1.000 17.902 461 TYR A N 1
ATOM 793 C CA . TYR A 1 117 ? -12.350 -35.200 -2.519 1.000 18.787 461 TYR A CA 1
ATOM 794 C C . TYR A 1 117 ? -13.881 -35.202 -2.486 1.000 18.653 461 TYR A C 1
ATOM 795 O O . TYR A 1 117 ? -14.425 -35.019 -1.389 1.000 20.389 461 TYR A O 1
ATOM 804 N N . ALA A 1 118 ? -14.527 -35.365 -3.645 1.000 18.402 462 ALA A N 1
ATOM 805 C CA . ALA A 1 118 ? -15.987 -35.181 -3.846 1.000 20.438 462 ALA A CA 1
ATOM 806 C C . ALA A 1 118 ? -16.466 -36.031 -5.026 1.000 19.358 462 ALA A C 1
ATOM 807 O O . ALA A 1 118 ? -16.813 -35.510 -6.084 1.000 18.419 462 ALA A O 1
ATOM 809 N N . PRO A 1 119 ? -16.447 -37.374 -4.888 1.000 18.845 463 PRO A N 1
ATOM 810 C CA . PRO A 1 119 ? -16.620 -38.276 -6.024 1.000 19.241 463 PRO A CA 1
ATOM 811 C C . PRO A 1 119 ? -18.035 -38.145 -6.610 1.000 20.304 463 PRO A C 1
ATOM 812 O O . PRO A 1 119 ? -18.972 -38.061 -5.858 1.000 20.509 463 PRO A O 1
ATOM 816 N N . LEU A 1 120 ? -18.145 -38.201 -7.933 1.000 20.828 464 LEU A N 1
ATOM 817 C CA . LEU A 1 120 ? -19.239 -37.570 -8.708 1.000 27.594 464 LEU A CA 1
ATOM 818 C C . LEU A 1 120 ? -20.629 -38.012 -8.212 1.000 33.875 464 LEU A C 1
ATOM 819 O O . LEU A 1 120 ? -21.515 -37.126 -8.130 1.000 55.437 464 LEU A O 1
ATOM 824 N N . TYR A 1 121 ? -20.861 -39.302 -7.949 1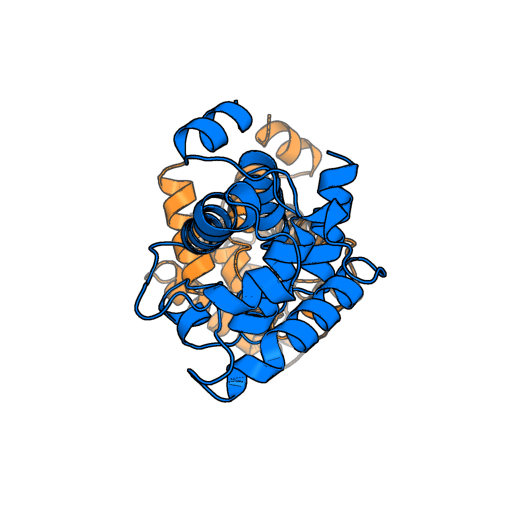.000 28.930 465 TYR A N 1
ATOM 825 C CA . TYR A 1 121 ? -22.231 -39.843 -7.714 1.000 33.058 465 TYR A CA 1
ATOM 826 C C . TYR A 1 121 ? -22.479 -40.106 -6.219 1.000 31.654 465 TYR A C 1
ATOM 827 O O . TYR A 1 121 ? -23.595 -40.573 -5.853 1.000 22.996 465 TYR A O 1
ATOM 836 N N . ASP A 1 122 ? -21.533 -39.716 -5.358 1.000 27.863 466 ASP A N 1
ATOM 837 C CA . ASP A 1 122 ? -21.663 -39.869 -3.880 1.000 27.020 466 ASP A CA 1
ATOM 838 C C . ASP A 1 122 ? -22.707 -38.875 -3.364 1.000 26.681 466 ASP A C 1
ATOM 839 O O . ASP A 1 122 ? -23.297 -39.138 -2.304 1.000 25.568 466 ASP A O 1
ATOM 844 N N . SER A 1 123 ? -22.856 -37.740 -4.052 1.000 28.068 467 SER A N 1
ATOM 845 C CA . SER A 1 123 ? -23.680 -36.583 -3.622 1.000 29.769 467 SER A CA 1
ATOM 846 C C . SER A 1 123 ? -23.870 -35.634 -4.802 1.000 30.227 467 SER A C 1
ATOM 847 O O . SER A 1 123 ? -22.910 -35.330 -5.507 1.000 28.971 467 SER A O 1
ATOM 850 N N . PRO A 1 124 ? -25.110 -35.146 -5.046 1.000 31.499 468 PRO A N 1
ATOM 851 C CA . PRO A 1 124 ? -25.416 -34.336 -6.228 1.000 30.386 468 PRO A CA 1
ATOM 852 C C . PRO A 1 124 ? -24.619 -33.025 -6.323 1.000 28.541 468 PRO A C 1
ATOM 853 O O . PRO A 1 124 ? -24.405 -32.560 -7.426 1.000 32.417 468 PRO A O 1
ATOM 857 N N . LEU A 1 125 ? -24.250 -32.435 -5.178 1.000 29.201 469 LEU A N 1
ATOM 858 C CA . LEU A 1 125 ? -23.438 -31.188 -5.102 1.000 28.038 469 LEU A CA 1
ATOM 859 C C . LEU A 1 125 ? -22.052 -31.442 -5.702 1.000 25.450 469 LEU A C 1
ATOM 860 O O . LEU A 1 125 ? -21.372 -30.449 -6.053 1.000 23.858 469 LEU A O 1
ATOM 865 N N . ASN A 1 126 ? -21.659 -32.713 -5.836 1.000 22.992 470 ASN A N 1
ATOM 866 C CA . ASN A 1 126 ? -20.262 -33.098 -6.179 1.000 24.189 470 ASN A CA 1
ATOM 867 C C . ASN A 1 126 ? -19.987 -32.771 -7.650 1.000 23.106 470 ASN A C 1
ATOM 868 O O . ASN A 1 126 ? -18.829 -32.469 -7.951 1.000 20.353 470 ASN A O 1
ATOM 873 N N . LYS A 1 127 ? -21.026 -32.639 -8.481 1.000 24.838 471 LYS A N 1
ATOM 874 C CA . LYS A 1 127 ? -20.855 -32.251 -9.910 1.000 28.546 471 LYS A CA 1
ATOM 875 C C . LYS A 1 127 ? -20.564 -30.745 -10.010 1.000 24.764 471 LYS A C 1
ATOM 876 O O . LYS A 1 127 ? -20.078 -30.327 -11.071 1.000 26.477 471 LYS A O 1
ATOM 882 N N . ASP A 1 128 ? -20.761 -29.987 -8.924 1.000 24.663 472 ASP A N 1
ATOM 883 C CA . ASP A 1 128 ? -20.528 -28.515 -8.865 1.000 23.939 472 ASP A CA 1
ATOM 884 C C . ASP A 1 128 ? -19.094 -28.193 -8.417 1.000 21.526 472 ASP A C 1
ATOM 885 O O . ASP A 1 128 ? -18.781 -26.997 -8.339 1.000 19.868 472 ASP A O 1
ATOM 890 N N . TRP A 1 129 ? -18.279 -29.198 -8.082 1.000 18.234 473 TRP A N 1
ATOM 891 C CA . TRP A 1 129 ? -16.972 -29.014 -7.382 1.000 18.615 473 TRP A CA 1
ATOM 892 C C . TRP A 1 129 ? -15.938 -28.421 -8.350 1.000 20.839 473 TRP A C 1
ATOM 893 O O . TRP A 1 129 ? -15.272 -27.408 -7.987 1.000 17.575 473 TRP A O 1
ATOM 904 N N . VAL A 1 130 ? -15.762 -29.030 -9.525 1.000 18.054 474 VAL A N 1
ATOM 905 C CA . VAL A 1 130 ? -14.690 -28.608 -10.475 1.000 19.185 474 VAL A CA 1
ATOM 906 C C . VAL A 1 130 ? -15.029 -27.216 -11.004 1.000 18.417 474 VAL A C 1
ATOM 907 O O . VAL A 1 130 ? -14.193 -26.323 -10.952 1.000 16.215 474 VAL A O 1
ATOM 911 N N . PRO A 1 131 ? -16.283 -26.954 -11.439 1.000 17.312 475 PRO A N 1
ATOM 912 C CA . PRO A 1 131 ? -16.690 -25.608 -11.847 1.000 19.619 475 PRO A CA 1
ATOM 913 C C . PRO A 1 131 ? -16.627 -24.570 -10.714 1.000 19.242 475 PRO A C 1
ATOM 914 O O . PRO A 1 131 ? -16.067 -23.510 -10.914 1.000 20.925 475 PRO A O 1
ATOM 918 N N . GLY A 1 132 ? -17.182 -24.905 -9.549 1.000 17.762 476 GLY A N 1
ATOM 919 C CA . GLY A 1 132 ? -17.175 -24.025 -8.366 1.000 18.556 476 GLY A CA 1
ATOM 920 C C . GLY A 1 132 ? -15.763 -23.590 -8.014 1.000 17.498 476 GLY A C 1
ATOM 921 O O . GLY A 1 132 ? -15.485 -22.375 -8.037 1.000 17.094 476 GLY A O 1
ATOM 922 N N . VAL A 1 133 ? -14.870 -24.552 -7.788 1.000 16.728 477 VAL A N 1
ATOM 923 C CA . VAL A 1 133 ? -13.468 -24.280 -7.343 1.000 17.630 477 VAL A CA 1
ATOM 924 C C . VAL A 1 133 ? -12.763 -23.483 -8.443 1.000 17.976 477 VAL A C 1
ATOM 925 O O . VAL A 1 133 ? -12.102 -22.470 -8.113 1.000 17.499 477 VAL A O 1
ATOM 929 N N . GLY A 1 134 ? -12.957 -23.890 -9.700 1.000 17.393 478 GLY A N 1
ATOM 930 C CA . GLY A 1 134 ? -12.415 -23.207 -10.889 1.000 18.587 478 GLY A CA 1
ATOM 931 C C . GLY A 1 134 ? -12.828 -21.746 -10.915 1.000 18.077 478 GLY A C 1
ATOM 932 O O . GLY A 1 134 ? -11.947 -20.887 -10.968 1.000 18.420 478 GLY A O 1
ATOM 933 N N . LYS A 1 135 ? -14.117 -21.474 -10.735 1.000 18.550 479 LYS A N 1
ATOM 934 C CA . LYS A 1 135 ? -14.675 -20.096 -10.770 1.000 21.718 479 LYS A CA 1
ATOM 935 C C . LYS A 1 135 ? -13.973 -19.242 -9.704 1.000 19.848 479 LYS A C 1
ATOM 936 O O . LYS A 1 135 ? -13.566 -18.117 -10.028 1.000 18.309 479 LYS A O 1
ATOM 942 N N . PHE A 1 136 ? -13.829 -19.745 -8.474 1.000 18.574 480 PHE A N 1
ATOM 943 C CA . PHE A 1 136 ? -13.283 -18.949 -7.344 1.000 19.437 480 PHE A CA 1
ATOM 944 C C . PHE A 1 136 ? -11.781 -18.740 -7.560 1.000 17.830 480 PHE A C 1
ATOM 945 O O . PHE A 1 136 ? -11.309 -17.625 -7.345 1.000 17.281 480 PHE A O 1
ATOM 953 N N . TYR A 1 137 ? -11.082 -19.735 -8.101 1.000 18.055 481 TYR A N 1
ATOM 954 C CA . TYR A 1 137 ? -9.622 -19.634 -8.350 1.000 18.586 481 TYR A CA 1
ATOM 955 C C . TYR A 1 137 ? -9.381 -18.510 -9.362 1.000 18.320 481 TYR A C 1
ATOM 956 O O . TYR A 1 137 ? -8.470 -17.682 -9.155 1.000 18.200 481 TYR A O 1
ATOM 965 N N . LYS A 1 138 ? -10.218 -18.436 -10.395 1.000 20.450 482 LYS A N 1
ATOM 966 C CA . LYS A 1 138 ? -10.085 -17.388 -11.434 1.000 21.200 482 LYS A CA 1
ATOM 967 C C . LYS A 1 138 ? -10.533 -16.044 -10.847 1.000 22.258 482 LYS A C 1
ATOM 968 O O . LYS A 1 138 ? -9.952 -15.022 -11.229 1.000 20.350 482 LYS A O 1
ATOM 974 N N . GLN A 1 139 ? -11.514 -16.045 -9.945 1.000 24.813 483 GLN A N 1
ATOM 975 C CA . GLN A 1 139 ? -12.011 -14.806 -9.284 1.000 24.354 483 GLN A CA 1
ATOM 976 C C . GLN A 1 139 ? -10.911 -14.236 -8.371 1.000 21.464 483 GLN A C 1
ATOM 977 O O . GLN A 1 139 ? -10.672 -13.006 -8.422 1.000 16.579 483 GLN A O 1
ATOM 983 N N . ILE A 1 140 ? -10.134 -15.099 -7.708 1.000 18.895 484 ILE A N 1
ATOM 984 C CA . ILE A 1 140 ? -8.983 -14.672 -6.853 1.000 18.010 484 ILE A CA 1
ATOM 985 C C . ILE A 1 140 ? -7.829 -14.140 -7.714 1.000 19.574 484 ILE A C 1
ATOM 986 O O . ILE A 1 140 ? -7.249 -13.111 -7.297 1.000 19.134 484 ILE A O 1
ATOM 991 N N . THR A 1 141 ? -7.328 -14.912 -8.692 1.000 19.377 485 THR A N 1
ATOM 992 C CA . THR A 1 141 ? -5.990 -14.678 -9.317 1.000 18.924 485 THR A CA 1
ATOM 993 C C . THR A 1 141 ? -6.106 -13.855 -10.608 1.000 18.494 485 THR A C 1
ATOM 994 O O . THR A 1 141 ? -5.058 -13.458 -11.111 1.000 15.583 485 THR A O 1
ATOM 998 N N . GLY A 1 142 ? -7.288 -13.825 -11.222 1.000 20.691 486 GLY A N 1
ATOM 999 C CA . GLY A 1 142 ? -7.494 -13.340 -12.599 1.000 23.130 486 GLY A CA 1
ATOM 1000 C C . GLY A 1 142 ? -7.227 -14.415 -13.647 1.000 24.878 486 GLY A C 1
ATOM 1001 O O . GLY A 1 142 ? -7.489 -14.140 -14.832 1.000 24.075 486 GLY A O 1
ATOM 1002 N N . ASN A 1 143 ? -6.720 -15.587 -13.243 1.000 26.161 487 ASN A N 1
ATOM 1003 C CA . ASN A 1 143 ? -6.230 -16.656 -14.165 1.000 28.503 487 ASN A CA 1
ATOM 1004 C C . ASN A 1 143 ? -7.052 -17.939 -13.988 1.000 23.365 487 ASN A C 1
ATOM 1005 O O . ASN A 1 143 ? -7.274 -18.342 -12.834 1.000 22.845 487 ASN A O 1
ATOM 1010 N N . ALA A 1 144 ? -7.329 -18.644 -15.087 1.000 22.882 488 ALA A N 1
ATOM 1011 C CA . ALA A 1 144 ? -7.787 -20.056 -15.096 1.000 23.841 488 ALA A CA 1
ATOM 1012 C C . ALA A 1 144 ? -6.752 -20.918 -14.375 1.000 19.750 488 ALA A C 1
ATOM 1013 O O . ALA A 1 144 ? -5.554 -20.738 -14.622 1.000 19.523 488 ALA A O 1
ATOM 1015 N N . TYR A 1 145 ? -7.196 -21.819 -13.505 1.000 20.594 489 TYR A N 1
ATOM 1016 C CA . TYR A 1 145 ? -6.317 -22.760 -12.768 1.000 19.810 489 TYR A CA 1
ATOM 1017 C C . TYR A 1 145 ? -5.533 -23.620 -13.770 1.000 18.910 489 TYR A C 1
ATOM 1018 O O . TYR A 1 145 ? -6.161 -24.144 -14.706 1.000 20.207 489 TYR A O 1
ATOM 1027 N N . SER A 1 146 ? -4.208 -23.677 -13.625 1.000 17.266 490 SER A N 1
ATOM 1028 C CA . SER A 1 146 ? -3.280 -24.637 -14.292 1.000 19.866 490 SER A CA 1
ATOM 1029 C C . SER A 1 146 ? -2.763 -25.634 -13.251 1.000 15.457 490 SER A C 1
ATOM 1030 O O . SER A 1 146 ? -2.359 -25.191 -12.167 1.000 15.808 490 SER A O 1
ATOM 1033 N N . SER A 1 147 ? -2.801 -26.933 -13.557 1.000 16.127 491 SER A N 1
ATOM 1034 C CA . SER A 1 147 ? -2.391 -28.021 -12.627 1.000 17.506 491 SER A CA 1
ATOM 1035 C C . SER A 1 147 ? -0.882 -27.929 -12.371 1.000 18.834 491 SER A C 1
ATOM 1036 O O . SER A 1 147 ? -0.415 -28.494 -11.358 1.000 20.229 491 SER A O 1
ATOM 1039 N N . ASN A 1 148 ? -0.147 -27.237 -13.247 1.000 17.008 492 ASN A N 1
ATOM 1040 C CA . ASN A 1 148 ? 1.309 -26.993 -13.058 1.000 18.427 492 ASN A CA 1
ATOM 1041 C C . ASN A 1 148 ? 1.517 -26.156 -11.792 1.000 19.250 492 ASN A C 1
ATOM 1042 O O . ASN A 1 148 ? 2.667 -26.087 -11.335 1.000 21.202 492 ASN A O 1
ATOM 1047 N N . SER A 1 149 ? 0.455 -25.517 -11.285 1.000 19.895 493 SER A N 1
ATOM 1048 C CA . SER A 1 149 ? 0.506 -24.547 -10.158 1.000 20.780 493 SER A CA 1
ATOM 1049 C C . SER A 1 149 ? 0.255 -25.252 -8.826 1.000 17.958 493 SER A C 1
ATOM 1050 O O . SER A 1 149 ? 0.364 -24.572 -7.782 1.000 18.810 493 SER A O 1
ATOM 1053 N N . ALA A 1 150 ? -0.185 -26.512 -8.853 1.000 18.133 494 ALA A N 1
ATOM 1054 C CA . ALA A 1 150 ? -0.760 -27.198 -7.671 1.000 19.232 494 ALA A CA 1
ATOM 1055 C C . ALA A 1 150 ? 0.200 -27.079 -6.481 1.000 21.893 494 ALA A C 1
ATOM 1056 O O . ALA A 1 150 ? -0.278 -26.798 -5.361 1.000 20.778 494 ALA A O 1
ATOM 1058 N N . GLY A 1 151 ? 1.508 -27.112 -6.752 1.000 20.506 495 GLY A N 1
ATOM 1059 C CA . GLY A 1 151 ? 2.563 -27.276 -5.739 1.000 19.024 495 GLY A CA 1
ATOM 1060 C C . GLY A 1 151 ? 3.053 -28.708 -5.714 1.000 18.972 495 GLY A C 1
ATOM 1061 O O . GLY A 1 151 ? 2.333 -29.595 -6.202 1.000 17.985 495 GLY A O 1
ATOM 1062 N N . THR A 1 152 ? 4.191 -28.951 -5.071 1.000 19.025 496 THR A N 1
ATOM 1063 C CA . THR A 1 152 ? 4.767 -30.305 -4.879 1.000 19.994 496 THR A CA 1
ATOM 1064 C C . THR A 1 152 ? 4.025 -31.011 -3.735 1.000 17.718 496 THR A C 1
ATOM 1065 O O . THR A 1 152 ? 3.923 -32.261 -3.759 1.000 17.572 496 THR A O 1
ATOM 1069 N N . GLY A 1 153 ? 3.478 -30.235 -2.799 1.000 16.413 497 GLY A N 1
ATOM 1070 C CA . GLY A 1 153 ? 2.951 -30.739 -1.517 1.000 17.663 497 GLY A CA 1
ATOM 1071 C C . GLY A 1 153 ? 4.064 -31.280 -0.642 1.000 18.569 497 GLY A C 1
ATOM 1072 O O . GLY A 1 153 ? 5.234 -31.101 -1.002 1.000 15.537 497 GLY A O 1
ATOM 1073 N N . VAL A 1 154 ? 3.718 -31.797 0.537 1.000 20.020 498 VAL A N 1
ATOM 1074 C CA . VAL A 1 154 ? 4.690 -32.404 1.492 1.000 19.506 498 VAL A CA 1
ATOM 1075 C C . VAL A 1 154 ? 4.108 -33.739 1.960 1.000 17.550 498 VAL A C 1
ATOM 1076 O O . VAL A 1 154 ? 2.892 -33.926 1.808 1.000 16.185 498 VAL A O 1
ATOM 1080 N N . GLY A 1 155 ? 4.951 -34.632 2.490 1.000 17.589 499 GLY A N 1
ATOM 1081 C CA . GLY A 1 155 ? 4.555 -36.005 2.856 1.000 17.564 499 GLY A CA 1
ATOM 1082 C C . GLY A 1 155 ? 4.035 -36.093 4.283 1.000 16.708 499 GLY A C 1
ATOM 1083 O O . GLY A 1 155 ? 3.412 -37.120 4.627 1.000 20.857 499 GLY A O 1
ATOM 1084 N N . SER A 1 156 ? 4.304 -35.077 5.102 1.000 17.711 500 SER A N 1
ATOM 1085 C CA . SER A 1 156 ? 4.099 -35.115 6.576 1.000 16.058 500 SER A CA 1
ATOM 1086 C C . SER A 1 156 ? 3.997 -33.694 7.140 1.000 16.485 500 SER A C 1
ATOM 1087 O O . SER A 1 156 ? 4.613 -32.766 6.570 1.000 17.268 500 SER A O 1
ATOM 1090 N N . ASN A 1 157 ? 3.369 -33.564 8.306 1.000 15.471 501 ASN A N 1
ATOM 1091 C CA . ASN A 1 157 ? 3.358 -32.320 9.111 1.000 15.543 501 ASN A CA 1
ATOM 1092 C C . ASN A 1 157 ? 4.795 -31.990 9.546 1.000 16.799 501 ASN A C 1
ATOM 1093 O O . ASN A 1 157 ? 5.125 -30.795 9.588 1.000 20.089 501 ASN A O 1
ATOM 1098 N N . GLU A 1 158 ? 5.642 -32.996 9.771 1.000 18.277 502 GLU A N 1
ATOM 1099 C CA . GLU A 1 158 ? 7.049 -32.797 10.245 1.000 19.225 502 GLU A CA 1
ATOM 1100 C C . GLU A 1 158 ? 7.873 -32.056 9.174 1.000 19.281 502 GLU A C 1
ATOM 1101 O O . GLU A 1 158 ? 8.656 -31.149 9.524 1.000 19.622 502 GLU A O 1
ATOM 1107 N N . GLU A 1 159 ? 7.709 -32.436 7.906 1.000 20.535 503 GLU A N 1
ATOM 1108 C CA . GLU A 1 159 ? 8.363 -31.793 6.733 1.000 20.612 503 GLU A CA 1
ATOM 1109 C C . GLU A 1 159 ? 7.837 -30.357 6.578 1.000 20.218 503 GLU A C 1
ATOM 1110 O O . GLU A 1 159 ? 8.660 -29.444 6.406 1.000 23.474 503 GLU A O 1
ATOM 1116 N N . ALA A 1 160 ? 6.537 -30.131 6.782 1.000 20.940 504 ALA A N 1
ATOM 1117 C CA . ALA A 1 160 ? 5.923 -28.782 6.732 1.000 20.313 504 ALA A CA 1
ATOM 1118 C C . ALA A 1 160 ? 6.542 -27.903 7.822 1.000 20.603 504 ALA A C 1
ATOM 1119 O O . ALA A 1 160 ? 6.902 -26.740 7.543 1.000 20.116 504 ALA A O 1
ATOM 1121 N N . GLU A 1 161 ? 6.652 -28.440 9.033 1.000 22.998 505 GLU A N 1
ATOM 1122 C CA . GLU A 1 161 ? 7.221 -27.710 10.195 1.000 25.364 505 GLU A CA 1
ATOM 1123 C C . GLU A 1 161 ? 8.671 -27.306 9.900 1.000 26.595 505 GLU A C 1
ATOM 1124 O O . GLU A 1 161 ? 9.036 -26.158 10.239 1.000 30.497 505 GLU A O 1
ATOM 1130 N N . LYS A 1 162 ? 9.435 -28.157 9.210 1.000 28.633 506 LYS A N 1
ATOM 1131 C CA . LYS A 1 162 ? 10.865 -27.885 8.875 1.000 35.850 506 LYS A CA 1
ATOM 1132 C C . LYS A 1 162 ? 10.943 -26.701 7.900 1.000 34.373 506 LYS A C 1
ATOM 1133 O O . LYS A 1 162 ? 11.874 -25.871 8.030 1.000 29.010 506 LYS A O 1
ATOM 1139 N N . ASN A 1 163 ? 9.953 -26.592 7.011 1.000 34.946 507 ASN A N 1
ATOM 1140 C CA . ASN A 1 163 ? 9.852 -25.513 5.993 1.000 38.880 507 ASN A CA 1
ATOM 1141 C C . ASN A 1 163 ? 9.572 -24.178 6.687 1.000 41.837 507 ASN A C 1
ATOM 1142 O O . ASN A 1 163 ? 10.108 -23.164 6.226 1.000 45.094 507 ASN A O 1
ATOM 1147 N N . LEU A 1 164 ? 8.794 -24.181 7.773 1.000 47.150 508 LEU A N 1
ATOM 1148 C CA . LEU A 1 164 ? 8.463 -22.950 8.540 1.000 48.854 508 LEU A CA 1
ATOM 1149 C C . LEU A 1 164 ? 9.727 -22.443 9.251 1.000 54.744 508 LEU A C 1
ATOM 1150 O O . LEU A 1 164 ? 9.809 -21.222 9.494 1.000 51.581 508 LEU A O 1
ATOM 1155 N N . LYS A 1 165 ? 10.733 -23.312 9.414 1.000 61.487 509 LYS A N 1
ATOM 1156 C CA . LYS A 1 165 ? 12.023 -23.007 10.098 1.000 64.299 509 LYS A CA 1
ATOM 1157 C C . LYS A 1 165 ? 13.197 -23.282 9.147 1.000 60.876 509 LYS A C 1
ATOM 1158 O O . LYS A 1 165 ? 13.219 -22.904 7.975 1.000 52.167 509 LYS A O 1
ATOM 1164 N N . SER B 1 15 ? 1.309 -12.798 27.372 1.000 48.718 359 SER B N 1
ATOM 1165 C CA . SER B 1 15 ? 0.602 -13.036 26.080 1.000 51.847 359 SER B CA 1
ATOM 1166 C C . SER B 1 15 ? -0.226 -14.328 26.157 1.000 47.706 359 SER B C 1
ATOM 1167 O O . SER B 1 15 ? -0.762 -14.750 25.114 1.000 45.488 359 SER B O 1
ATOM 1170 N N . LYS B 1 16 ? -0.375 -14.902 27.354 1.000 47.992 360 LYS B N 1
ATOM 1171 C CA . LYS B 1 16 ? -1.474 -15.853 27.674 1.000 46.378 360 LYS B CA 1
ATOM 1172 C C . LYS B 1 16 ? -2.742 -15.039 27.942 1.000 41.416 360 LYS B C 1
ATOM 1173 O O . LYS B 1 16 ? -3.812 -15.422 27.424 1.000 38.617 360 LYS B O 1
ATOM 1179 N N . GLU B 1 17 ? -2.594 -13.925 28.667 1.000 44.950 361 GLU B N 1
ATOM 1180 C CA . GLU B 1 17 ? -3.582 -12.813 28.750 1.000 41.526 361 GLU B CA 1
ATOM 1181 C C . GLU B 1 17 ? -4.009 -12.401 27.335 1.000 34.574 361 GLU B C 1
ATOM 1182 O O . GLU B 1 17 ? -5.222 -12.241 27.107 1.000 38.908 361 GLU B O 1
ATOM 1188 N N . ASP B 1 18 ? -3.042 -12.161 26.445 1.000 34.073 362 ASP B N 1
ATOM 1189 C CA . ASP B 1 18 ? -3.292 -11.639 25.073 1.000 32.832 362 ASP B CA 1
ATOM 1190 C C . ASP B 1 18 ? -4.116 -12.667 24.289 1.000 28.433 362 ASP B C 1
ATOM 1191 O O . ASP B 1 18 ? -5.153 -12.281 23.721 1.000 26.416 362 ASP B O 1
ATOM 1196 N N . ASN B 1 19 ? -3.692 -13.936 24.303 1.000 32.655 363 ASN B N 1
ATOM 1197 C CA . ASN B 1 19 ? -4.331 -15.039 23.531 1.000 31.749 363 ASN B CA 1
ATOM 1198 C C . ASN B 1 19 ? -5.760 -15.262 24.037 1.000 26.855 363 ASN B C 1
ATOM 1199 O O . ASN B 1 19 ? -6.647 -15.447 23.192 1.000 25.658 363 ASN B O 1
ATOM 1204 N N . ASP B 1 20 ? -5.993 -15.132 25.349 1.000 26.066 364 ASP B N 1
ATOM 1205 C CA . ASP B 1 20 ? -7.344 -15.270 25.959 1.000 27.558 364 ASP B CA 1
ATOM 1206 C C . ASP B 1 20 ? -8.233 -14.114 25.468 1.000 22.464 364 ASP B C 1
ATOM 1207 O O . ASP B 1 20 ? -9.356 -14.382 24.993 1.000 24.793 364 ASP B O 1
ATOM 1212 N N . MET B 1 21 ? -7.730 -12.878 25.493 1.000 23.407 365 MET B N 1
ATOM 1213 C CA . MET B 1 21 ? -8.522 -11.707 25.040 1.000 23.077 365 MET B CA 1
ATOM 1214 C C . MET B 1 21 ? -8.787 -11.866 23.540 1.000 19.925 365 MET B C 1
ATOM 1215 O O . MET B 1 21 ? -9.943 -11.660 23.122 1.000 18.444 365 MET B O 1
ATOM 1220 N N . ILE B 1 22 ? -7.801 -12.340 22.782 1.000 16.823 366 ILE B N 1
ATOM 1221 C CA . ILE B 1 22 ? -7.952 -12.518 21.309 1.000 18.364 366 ILE B CA 1
ATOM 1222 C C . ILE B 1 22 ? -9.135 -13.460 21.073 1.000 17.959 366 ILE B C 1
ATOM 1223 O O . ILE B 1 22 ? -10.063 -13.050 20.359 1.000 17.509 366 ILE B O 1
ATOM 1228 N N . ASN B 1 23 ? -9.192 -14.570 21.815 1.000 19.478 367 ASN B N 1
ATOM 1229 C CA . ASN B 1 23 ? -10.240 -15.618 21.667 1.000 21.185 367 ASN B CA 1
ATOM 1230 C C . ASN B 1 23 ? -11.602 -15.050 22.071 1.000 17.450 367 ASN B C 1
ATOM 1231 O O . ASN B 1 23 ? -12.562 -15.315 21.358 1.000 24.382 367 ASN B O 1
ATOM 1236 N N . LYS B 1 24 ? -11.674 -14.328 23.192 1.000 18.870 368 LYS B N 1
ATOM 1237 C CA . LYS B 1 24 ? -12.896 -13.632 23.673 1.000 19.062 368 LYS B CA 1
ATOM 1238 C C . LYS B 1 24 ? -13.362 -12.623 22.611 1.000 19.268 368 LYS B C 1
ATOM 1239 O O . LYS B 1 24 ? -14.574 -12.591 22.319 1.000 18.641 368 LYS B O 1
ATOM 1245 N N . LEU B 1 25 ? -12.447 -11.867 22.003 1.000 17.357 369 LEU B N 1
ATOM 1246 C CA . LEU B 1 25 ? -12.815 -10.923 20.912 1.000 20.602 369 LEU B CA 1
ATOM 1247 C C . LEU B 1 25 ? -13.407 -11.737 19.754 1.000 19.993 369 LEU B C 1
ATOM 1248 O O . LEU B 1 25 ? -14.566 -11.480 19.376 1.000 17.939 369 LEU B O 1
ATOM 1253 N N . ASN B 1 26 ? -12.675 -12.747 19.279 1.000 18.853 370 ASN B N 1
ATOM 1254 C CA . ASN B 1 26 ? -13.030 -13.529 18.059 1.000 19.322 370 ASN B CA 1
ATOM 1255 C C . ASN B 1 26 ? -14.333 -14.305 18.305 1.000 20.734 370 ASN B C 1
ATOM 1256 O O . ASN B 1 26 ? -15.038 -14.580 17.328 1.000 21.251 370 ASN B O 1
ATOM 1261 N N . LYS B 1 27 ? -14.657 -14.629 19.563 1.000 21.837 371 LYS B N 1
ATOM 1262 C CA . LYS B 1 27 ? -15.891 -15.385 19.904 1.000 24.815 371 LYS B CA 1
ATOM 1263 C C . LYS B 1 27 ? -17.114 -14.533 19.540 1.000 20.559 371 LYS B C 1
ATOM 1264 O O . LYS B 1 27 ? -18.147 -15.100 19.174 1.000 22.835 371 LYS B O 1
ATOM 1270 N N . VAL B 1 28 ? -17.019 -13.214 19.694 1.000 19.451 372 VAL B N 1
ATOM 1271 C CA . VAL B 1 28 ? -18.181 -12.287 19.573 1.000 20.069 372 VAL B CA 1
ATOM 1272 C C . VAL B 1 28 ? -18.191 -11.660 18.169 1.000 17.086 372 VAL B C 1
ATOM 1273 O O . VAL B 1 28 ? -19.292 -11.484 17.618 1.000 14.689 372 VAL B O 1
ATOM 1277 N N . PHE B 1 29 ? -17.028 -11.325 17.600 1.000 18.128 373 PHE B N 1
ATOM 1278 C CA . PHE B 1 29 ? -16.930 -10.683 16.257 1.000 17.769 373 PHE B CA 1
ATOM 1279 C C . PHE B 1 29 ? -17.655 -11.555 15.228 1.000 18.912 373 PHE B C 1
ATOM 1280 O O . PHE B 1 29 ? -17.442 -12.783 15.231 1.000 20.041 373 PHE B O 1
ATOM 1288 N N . LYS B 1 30 ? -18.310 -10.921 14.258 1.000 19.846 374 LYS B N 1
ATOM 1289 C CA . LYS B 1 30 ? -18.943 -11.620 13.110 1.000 21.748 374 LYS B CA 1
ATOM 1290 C C . LYS B 1 30 ? -18.676 -10.830 11.830 1.000 20.147 374 LYS B C 1
ATOM 1291 O O . LYS B 1 30 ? -18.064 -9.756 11.928 1.000 16.592 374 LYS B O 1
ATOM 1297 N N . ASN B 1 31 ? -19.098 -11.359 10.675 1.000 18.987 375 ASN B N 1
ATOM 1298 C CA . ASN B 1 31 ? -19.044 -10.631 9.378 1.000 17.580 375 ASN B CA 1
ATOM 1299 C C . ASN B 1 31 ? -17.605 -10.125 9.194 1.000 17.989 375 ASN B C 1
ATOM 1300 O O . ASN B 1 31 ? -16.675 -10.923 9.426 1.000 16.903 375 ASN B O 1
ATOM 1305 N N . LYS B 1 32 ? -17.395 -8.869 8.795 1.000 18.162 376 LYS B N 1
ATOM 1306 C CA . LYS B 1 32 ? -16.055 -8.421 8.335 1.000 17.777 376 LYS B CA 1
ATOM 1307 C C . LYS B 1 32 ? -15.137 -8.190 9.541 1.000 15.533 376 LYS B C 1
ATOM 1308 O O . LYS B 1 32 ? -13.919 -8.070 9.313 1.000 15.522 376 LYS B O 1
ATOM 1314 N N . LEU B 1 33 ? -15.674 -8.228 10.766 1.000 15.761 377 LEU B N 1
ATOM 1315 C CA . LEU B 1 33 ? -14.866 -8.169 12.020 1.000 16.427 377 LEU B CA 1
ATOM 1316 C C . LEU B 1 33 ? -14.292 -9.555 12.351 1.000 15.645 377 LEU B C 1
ATOM 1317 O O . LEU B 1 33 ? -13.385 -9.635 13.209 1.000 16.741 377 LEU B O 1
ATOM 1322 N N . SER B 1 34 ? -14.778 -10.618 11.698 1.000 17.564 378 SER B N 1
ATOM 1323 C CA . SER B 1 34 ? -14.340 -12.015 11.969 1.000 15.558 378 SER B CA 1
ATOM 1324 C C . SER B 1 34 ? -12.812 -12.103 11.904 1.000 15.912 378 SER B C 1
ATOM 1325 O O . SER B 1 34 ? -12.215 -11.612 10.907 1.000 17.880 378 SER B O 1
ATOM 1328 N N . ASN B 1 35 ? -12.216 -12.637 12.972 1.000 15.917 379 ASN B N 1
ATOM 1329 C CA . ASN B 1 35 ? -10.833 -13.160 13.018 1.000 15.935 379 ASN B CA 1
ATOM 1330 C C . ASN B 1 35 ? -9.848 -11.998 13.224 1.000 15.811 379 ASN B C 1
ATOM 1331 O O . ASN B 1 35 ? -8.641 -12.241 13.087 1.000 14.314 379 ASN B O 1
ATOM 1336 N N . THR B 1 36 ? -10.331 -10.797 13.575 1.000 16.636 380 THR B N 1
ATOM 1337 C CA . THR B 1 36 ? -9.498 -9.565 13.716 1.000 16.849 380 THR B CA 1
ATOM 1338 C C . THR B 1 36 ? -9.079 -9.344 15.177 1.000 17.871 380 THR B C 1
ATOM 1339 O O . THR B 1 36 ? -8.497 -8.287 15.453 1.000 16.758 380 THR B O 1
ATOM 1343 N N . GLY B 1 37 ? -9.285 -10.326 16.058 1.000 17.898 381 GLY B N 1
ATOM 1344 C CA . GLY B 1 37 ? -8.960 -10.191 17.492 1.000 18.447 381 GLY B CA 1
ATOM 1345 C C . GLY B 1 37 ? -7.500 -9.817 17.710 1.000 18.586 381 GLY B C 1
ATOM 1346 O O . GLY B 1 37 ? -7.221 -8.938 18.562 1.000 17.032 381 GLY B O 1
ATOM 1347 N N . ASN B 1 38 ? -6.582 -10.443 16.974 1.000 18.094 382 ASN B N 1
ATOM 1348 C CA . ASN B 1 38 ? -5.124 -10.235 17.186 1.000 19.013 382 ASN B CA 1
ATOM 1349 C C . ASN B 1 38 ? -4.750 -8.795 16.810 1.000 16.809 382 ASN B C 1
ATOM 1350 O O . ASN B 1 38 ? -3.836 -8.245 17.444 1.000 17.765 382 ASN B O 1
ATOM 1355 N N . ILE B 1 39 ? -5.484 -8.175 15.881 1.000 18.532 383 ILE B N 1
ATOM 1356 C CA . ILE B 1 39 ? -5.233 -6.765 15.444 1.000 17.954 383 ILE B CA 1
ATOM 1357 C C . ILE B 1 39 ? -5.667 -5.819 16.572 1.000 17.004 383 ILE B C 1
ATOM 1358 O O . ILE B 1 39 ? -4.884 -4.906 16.923 1.000 18.521 383 ILE B O 1
ATOM 1363 N N . PHE B 1 40 ? -6.850 -6.051 17.149 1.000 18.276 384 PHE B N 1
ATOM 1364 C CA . PHE B 1 40 ? -7.397 -5.231 18.265 1.000 17.306 384 PHE B CA 1
ATOM 1365 C C . PHE B 1 40 ? -6.412 -5.271 19.434 1.000 17.957 384 PHE B C 1
ATOM 1366 O O . PHE B 1 40 ? -6.040 -4.194 19.954 1.000 14.158 384 PHE B O 1
ATOM 1374 N N . VAL B 1 41 ? -5.914 -6.469 19.747 1.000 16.776 385 VAL B N 1
ATOM 1375 C CA . VAL B 1 41 ? -5.095 -6.717 20.967 1.000 18.680 385 VAL B CA 1
ATOM 1376 C C . VAL B 1 41 ? -3.693 -6.130 20.740 1.000 18.011 385 VAL B C 1
ATOM 1377 O O . VAL B 1 41 ? -3.227 -5.377 21.617 1.000 17.555 385 VAL B O 1
ATOM 1381 N N . LYS B 1 42 ? -3.137 -6.302 19.539 1.000 17.872 386 LYS B N 1
ATOM 1382 C CA . LYS B 1 42 ? -1.815 -5.741 19.138 1.000 19.902 386 LYS B CA 1
ATOM 1383 C C . LYS B 1 42 ? -1.813 -4.224 19.367 1.000 18.127 386 LYS B C 1
ATOM 1384 O O . LYS B 1 42 ? -0.887 -3.724 20.015 1.000 18.007 386 LYS B O 1
ATOM 1390 N N . TYR B 1 43 ? -2.778 -3.502 18.800 1.000 16.827 387 TYR B N 1
ATOM 1391 C CA . TYR B 1 43 ? -2.759 -2.016 18.755 1.000 17.845 387 TYR B CA 1
ATOM 1392 C C . TYR B 1 43 ? -3.246 -1.452 20.097 1.000 17.493 387 TYR B C 1
ATOM 1393 O O . TYR B 1 43 ? -2.605 -0.509 20.613 1.000 17.689 387 TYR B O 1
ATOM 1402 N N . SER B 1 44 ? -4.193 -2.134 20.750 1.000 18.061 388 SER B N 1
ATOM 1403 C CA . SER B 1 44 ? -4.686 -1.763 22.104 1.000 16.133 388 SER B CA 1
ATOM 1404 C C . SER B 1 44 ? -3.527 -1.821 23.110 1.000 17.784 388 SER B C 1
ATOM 1405 O O . SER B 1 44 ? -3.362 -0.844 23.858 1.000 17.073 388 SER B O 1
ATOM 1408 N N . ASN B 1 45 ? -2.631 -2.803 22.982 1.000 17.443 389 ASN B N 1
ATOM 1409 C CA . ASN B 1 45 ? -1.393 -2.891 23.808 1.000 18.641 389 ASN B CA 1
ATOM 1410 C C . ASN B 1 45 ? -0.478 -1.689 23.511 1.000 17.078 389 ASN B C 1
ATOM 1411 O O . ASN B 1 45 ? -0.163 -0.940 24.454 1.000 14.903 389 ASN B O 1
ATOM 1416 N N . ALA B 1 46 ? -0.172 -1.415 22.239 1.000 17.778 390 ALA B N 1
ATOM 1417 C CA . ALA B 1 46 ? 0.778 -0.349 21.846 1.000 17.585 390 ALA B CA 1
ATOM 1418 C C . ALA B 1 46 ? 0.245 1.017 22.305 1.000 18.142 390 ALA B C 1
ATOM 1419 O O . ALA B 1 46 ? 1.033 1.787 22.875 1.000 15.363 390 ALA B O 1
ATOM 1421 N N . TYR B 1 47 ? -1.070 1.247 22.198 1.000 16.227 391 TYR B N 1
ATOM 1422 C CA . TYR B 1 47 ? -1.722 2.562 22.443 1.000 16.875 391 TYR B CA 1
ATOM 1423 C C . TYR B 1 47 ? -2.272 2.658 23.870 1.000 16.119 391 TYR B C 1
ATOM 1424 O O . TYR B 1 47 ? -2.851 3.707 24.217 1.000 16.033 391 TYR B O 1
ATOM 1433 N N . LYS B 1 48 ? -2.123 1.580 24.644 1.000 18.371 392 LYS B N 1
ATOM 1434 C CA . LYS B 1 48 ? -2.356 1.532 26.113 1.000 19.124 392 LYS B CA 1
ATOM 1435 C C . LYS B 1 48 ? -3.829 1.833 26.403 1.000 16.265 392 LYS B C 1
ATOM 1436 O O . LYS B 1 48 ? -4.103 2.618 27.322 1.000 16.965 392 LYS B O 1
ATOM 1442 N N . VAL B 1 49 ? -4.731 1.151 25.700 1.000 15.418 393 VAL B N 1
ATOM 1443 C CA . VAL B 1 49 ? -6.198 1.218 25.950 1.000 16.422 393 VAL B CA 1
ATOM 1444 C C . VAL B 1 49 ? -6.771 -0.200 26.035 1.000 17.243 393 VAL B C 1
ATOM 1445 O O . VAL B 1 49 ? -6.104 -1.153 25.581 1.000 16.989 393 VAL B O 1
ATOM 1449 N N . ASN B 1 50 ? -7.994 -0.295 26.560 1.000 18.577 394 ASN B N 1
ATOM 1450 C CA . ASN B 1 50 ? -8.743 -1.552 26.819 1.000 18.738 394 ASN B CA 1
ATOM 1451 C C . ASN B 1 50 ? -9.113 -2.172 25.467 1.000 16.315 394 ASN B C 1
ATOM 1452 O O . ASN B 1 50 ? -9.947 -1.578 24.765 1.000 19.963 394 ASN B O 1
ATOM 1457 N N . ALA B 1 51 ? -8.605 -3.370 25.167 1.000 17.262 395 ALA B N 1
ATOM 1458 C CA . ALA B 1 51 ? -8.892 -4.078 23.893 1.000 16.015 395 ALA B CA 1
ATOM 1459 C C . ALA B 1 51 ? -10.406 -4.320 23.775 1.000 14.508 395 ALA B C 1
ATOM 1460 O O . ALA B 1 51 ? -10.954 -4.105 22.678 1.000 14.687 395 ALA B O 1
ATOM 1462 N N . ALA B 1 52 ? -11.045 -4.820 24.838 1.000 14.273 396 ALA B N 1
ATOM 1463 C CA . ALA B 1 52 ? -12.474 -5.225 24.836 1.000 15.372 396 ALA B CA 1
ATOM 1464 C C . ALA B 1 52 ? -13.354 -3.994 24.592 1.000 13.558 396 ALA B C 1
ATOM 1465 O O . ALA B 1 52 ? -14.449 -4.150 24.003 1.000 14.694 396 ALA B O 1
ATOM 1467 N N . LEU B 1 53 ? -12.933 -2.825 25.088 1.000 15.348 397 LEU B N 1
ATOM 1468 C CA . LEU B 1 53 ? -13.654 -1.543 24.878 1.000 14.602 397 LEU B CA 1
ATOM 1469 C C . LEU B 1 53 ? -13.530 -1.140 23.400 1.000 15.400 397 LEU B C 1
ATOM 1470 O O . LEU B 1 53 ? -14.540 -0.752 22.787 1.000 15.817 397 LEU B O 1
ATOM 1475 N N . MET B 1 54 ? -12.325 -1.210 22.845 1.000 16.128 398 MET B N 1
ATOM 1476 C CA . MET B 1 54 ? -12.078 -0.867 21.419 1.000 15.560 398 MET B CA 1
ATOM 1477 C C . MET B 1 54 ? -12.952 -1.774 20.552 1.000 15.815 398 MET B C 1
ATOM 1478 O O . MET B 1 54 ? -13.667 -1.230 19.710 1.000 17.422 398 MET B O 1
ATOM 1483 N N . ALA B 1 55 ? -13.074 -3.055 20.927 1.000 15.030 399 ALA B N 1
ATOM 1484 C CA . ALA B 1 55 ? -13.844 -4.085 20.188 1.000 15.140 399 ALA B CA 1
ATOM 1485 C C . ALA B 1 55 ? -15.344 -3.774 20.308 1.000 16.446 399 ALA B C 1
ATOM 1486 O O . ALA B 1 55 ? -16.027 -3.746 19.286 1.000 14.819 399 ALA B O 1
ATOM 1488 N N . ALA B 1 56 ? -15.792 -3.401 21.509 1.000 16.712 400 ALA B N 1
ATOM 1489 C CA . ALA B 1 56 ? -17.206 -3.089 21.824 1.000 15.755 400 ALA B CA 1
ATOM 1490 C C . ALA B 1 56 ? -17.663 -1.881 20.993 1.000 14.710 400 ALA B C 1
ATOM 1491 O O . ALA B 1 56 ? -18.829 -1.860 20.541 1.000 14.760 400 ALA B O 1
ATOM 1493 N N . ILE B 1 57 ? -16.826 -0.851 20.918 1.000 13.599 401 ILE B N 1
ATOM 1494 C CA . ILE B 1 57 ? -17.134 0.406 20.176 1.000 14.371 401 ILE B CA 1
ATOM 1495 C C . ILE B 1 57 ? -17.200 0.075 18.680 1.000 14.015 401 ILE B C 1
ATOM 1496 O O . ILE B 1 57 ? -18.195 0.434 18.030 1.000 15.496 401 ILE B O 1
ATOM 1501 N N . SER B 1 58 ? -16.261 -0.729 18.184 1.000 15.096 402 SER B N 1
ATOM 1502 C CA . SER B 1 58 ? -16.221 -1.140 16.757 1.000 14.001 402 SER B CA 1
ATOM 1503 C C . SER B 1 58 ? -17.502 -1.906 16.395 1.000 14.368 402 SER B C 1
ATOM 1504 O O . SER B 1 58 ? -18.080 -1.627 15.311 1.000 14.294 402 SER B O 1
ATOM 1507 N N . ILE B 1 59 ? -17.896 -2.866 17.237 1.000 16.523 403 ILE B N 1
ATOM 1508 C CA . ILE B 1 59 ? -19.112 -3.713 17.031 1.000 16.133 403 ILE B CA 1
ATOM 1509 C C . ILE B 1 59 ? -20.332 -2.798 16.930 1.000 15.614 403 ILE B C 1
ATOM 1510 O O . ILE B 1 59 ? -21.198 -3.075 16.075 1.000 14.435 403 ILE B O 1
ATOM 1515 N N . HIS B 1 60 ? -20.468 -1.843 17.858 1.000 18.791 404 HIS B N 1
ATOM 1516 C CA . HIS B 1 60 ? -21.624 -0.908 17.926 1.000 16.467 404 HIS B CA 1
ATOM 1517 C C . HIS B 1 60 ? -21.634 -0.038 16.666 1.000 18.171 404 HIS B C 1
ATOM 1518 O O . HIS B 1 60 ? -22.696 0.071 16.026 1.000 14.910 404 HIS B O 1
ATOM 1525 N N . GLU B 1 61 ? -20.472 0.498 16.294 1.000 15.703 405 GLU B N 1
ATOM 1526 C CA . GLU B 1 61 ? -20.309 1.439 15.155 1.000 16.216 405 GLU B CA 1
ATOM 1527 C C . GLU B 1 61 ? -20.551 0.722 13.817 1.000 17.193 405 GLU B C 1
ATOM 1528 O O . GLU B 1 61 ? -21.005 1.401 12.883 1.000 20.276 405 GLU B O 1
ATOM 1534 N N . THR B 1 62 ? -20.336 -0.594 13.715 1.000 17.067 406 THR B N 1
ATOM 1535 C CA . THR B 1 62 ? -20.379 -1.322 12.411 1.000 17.185 406 THR B CA 1
ATOM 1536 C C . THR B 1 62 ? -21.559 -2.307 12.336 1.000 17.000 406 THR B C 1
ATOM 1537 O O . THR B 1 62 ? -21.638 -3.029 11.327 1.000 15.864 406 THR B O 1
ATOM 1541 N N . GLY B 1 63 ? -22.407 -2.392 13.368 1.000 19.744 407 GLY B N 1
ATOM 1542 C CA . GLY B 1 63 ? -23.430 -3.458 13.491 1.000 17.814 407 GLY B CA 1
ATOM 1543 C C . GLY B 1 63 ? -22.806 -4.842 13.452 1.000 19.447 407 GLY B C 1
ATOM 1544 O O . GLY B 1 63 ? -23.251 -5.681 12.638 1.000 17.002 407 GLY B O 1
ATOM 1545 N N . ASN B 1 64 ? -21.713 -5.026 14.197 1.000 18.531 408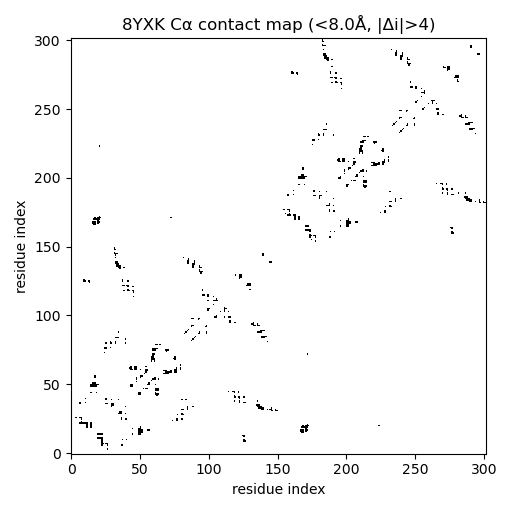 ASN B N 1
ATOM 1546 C CA . ASN B 1 64 ? -20.869 -6.250 14.212 1.000 20.338 408 ASN B CA 1
ATOM 1547 C C . ASN B 1 64 ? -20.450 -6.617 12.782 1.000 21.132 408 ASN B C 1
ATOM 1548 O O . ASN B 1 64 ? -20.645 -7.781 12.387 1.000 24.959 408 ASN B O 1
ATOM 1553 N N . GLY B 1 65 ? -19.716 -5.718 12.126 1.000 20.802 409 GLY B N 1
ATOM 1554 C CA . GLY B 1 65 ? -19.002 -5.963 10.858 1.000 21.436 409 GLY B CA 1
ATOM 1555 C C . GLY B 1 65 ? -19.937 -6.098 9.664 1.000 19.946 409 GLY B C 1
ATOM 1556 O O . GLY B 1 65 ? -19.478 -6.573 8.611 1.000 19.296 409 GLY B O 1
ATOM 1557 N N . SER B 1 66 ? -21.165 -5.593 9.759 1.000 19.583 410 SER B N 1
ATOM 1558 C CA . SER B 1 66 ? -22.163 -5.714 8.664 1.000 20.847 410 SER B CA 1
ATOM 1559 C C . SER B 1 66 ? -22.334 -4.391 7.905 1.000 20.532 410 SER B C 1
ATOM 1560 O O . SER B 1 66 ? -22.876 -4.440 6.793 1.000 21.594 410 SER B O 1
ATOM 1563 N N . SER B 1 67 ? -21.924 -3.250 8.467 1.000 20.851 411 SER B N 1
ATOM 1564 C CA . SER B 1 67 ? -22.159 -1.917 7.843 1.000 23.498 411 SER B CA 1
ATOM 1565 C C . SER B 1 67 ? -21.462 -1.852 6.480 1.000 23.273 411 SER B C 1
ATOM 1566 O O . SER B 1 67 ? -20.355 -2.403 6.349 1.000 19.476 411 SER B O 1
ATOM 1569 N N . SER B 1 68 ? -22.085 -1.169 5.519 1.000 24.600 412 SER B N 1
ATOM 1570 C CA . SER B 1 68 ? -21.522 -0.896 4.171 1.000 25.876 412 SER B CA 1
ATOM 1571 C C . SER B 1 68 ? -20.215 -0.096 4.295 1.000 26.699 412 SER B C 1
ATOM 1572 O O . SER B 1 68 ? -19.261 -0.408 3.546 1.000 25.672 412 SER B O 1
ATOM 1575 N N . LEU B 1 69 ? -20.137 0.829 5.262 1.000 24.154 413 LEU B N 1
ATOM 1576 C CA . LEU B 1 69 ? -18.949 1.700 5.492 1.000 24.661 413 LEU B CA 1
ATOM 1577 C C . LEU B 1 69 ? -17.749 0.819 5.856 1.000 23.090 413 LEU B C 1
ATOM 1578 O O . LEU B 1 69 ? -16.608 1.146 5.484 1.000 20.218 413 LEU B O 1
ATOM 1583 N N . CYS B 1 70 ? -18.003 -0.256 6.589 1.000 22.639 414 CYS B N 1
ATOM 1584 C CA . CYS B 1 70 ? -16.951 -1.126 7.166 1.000 24.595 414 CYS B CA 1
ATOM 1585 C C . CYS B 1 70 ? -16.516 -2.156 6.109 1.000 20.687 414 CYS B C 1
ATOM 1586 O O . CYS B 1 70 ? -15.295 -2.321 5.930 1.000 17.871 414 CYS B O 1
ATOM 1589 N N . LYS B 1 71 ? -17.451 -2.600 5.263 1.000 20.983 415 LYS B N 1
ATOM 1590 C CA . LYS B 1 71 ? -17.191 -3.559 4.150 1.000 21.927 415 LYS B CA 1
ATOM 1591 C C . LYS B 1 71 ? -16.432 -2.873 3.009 1.000 20.287 415 LYS B C 1
ATOM 1592 O O . LYS B 1 71 ? -15.536 -3.512 2.440 1.000 20.557 415 LYS B O 1
ATOM 1598 N N . ASN B 1 72 ? -16.727 -1.604 2.725 1.000 22.293 416 ASN B N 1
ATOM 1599 C CA . ASN B 1 72 ? -16.335 -0.932 1.453 1.000 22.604 416 ASN B CA 1
ATOM 1600 C C . ASN B 1 72 ? -15.132 -0.021 1.669 1.000 23.805 416 ASN B C 1
ATOM 1601 O O . ASN B 1 72 ? -14.532 0.377 0.653 1.000 24.840 416 ASN B O 1
ATOM 1606 N N . LYS B 1 73 ? -14.958 0.492 2.893 1.000 21.880 417 LYS B N 1
ATOM 1607 C CA . LYS B 1 73 ? -13.979 1.573 3.189 1.000 22.533 417 LYS B CA 1
ATOM 1608 C C . LYS B 1 73 ? -13.053 1.183 4.347 1.000 19.042 417 LYS B C 1
ATOM 1609 O O . LYS B 1 73 ? -12.315 2.068 4.810 1.000 17.220 417 LYS B O 1
ATOM 1615 N N . ASN B 1 74 ? -13.140 -0.061 4.834 1.000 18.538 418 ASN B N 1
ATOM 1616 C CA . ASN B 1 74 ? -12.283 -0.609 5.924 1.000 17.578 418 ASN B CA 1
ATOM 1617 C C . ASN B 1 74 ? -12.316 0.331 7.143 1.000 18.683 418 ASN B C 1
ATOM 1618 O O . ASN B 1 74 ? -11.272 0.449 7.858 1.000 16.347 418 ASN B O 1
ATOM 1623 N N . ASN B 1 75 ? -13.454 0.996 7.345 1.000 17.170 419 ASN B N 1
ATOM 1624 C CA . ASN B 1 75 ? -13.736 1.942 8.461 1.000 16.609 419 ASN B CA 1
ATOM 1625 C C . ASN B 1 75 ? -14.572 1.207 9.513 1.000 16.708 419 ASN B C 1
ATOM 1626 O O . ASN B 1 75 ? -15.748 0.872 9.225 1.000 16.254 419 ASN B O 1
ATOM 1631 N N . PHE B 1 76 ? -13.976 0.944 10.674 1.000 15.537 420 PHE B N 1
ATOM 1632 C CA . PHE B 1 76 ? -14.493 0.000 11.694 1.000 16.599 420 PHE B CA 1
ATOM 1633 C C . PHE B 1 76 ? -15.020 0.777 12.902 1.000 16.502 420 PHE B C 1
ATOM 1634 O O . PHE B 1 76 ? -15.444 0.122 13.876 1.000 15.180 420 PHE B O 1
ATOM 1642 N N . PHE B 1 77 ? -14.973 2.113 12.860 1.000 16.597 421 PHE B N 1
ATOM 1643 C CA . PHE B 1 77 ? -15.123 2.971 14.064 1.000 17.045 421 PHE B CA 1
ATOM 1644 C C . PHE B 1 77 ? -15.998 4.193 13.779 1.000 17.524 421 PHE B C 1
ATOM 1645 O O . PHE B 1 77 ? -16.018 5.081 14.644 1.000 18.349 421 PHE B O 1
ATOM 1653 N N . GLY B 1 78 ? -16.795 4.164 12.702 1.000 20.468 422 GLY B N 1
ATOM 1654 C CA . GLY B 1 78 ? -17.739 5.241 12.335 1.000 20.832 422 GLY B CA 1
ATOM 1655 C C . GLY B 1 78 ? -17.052 6.591 12.172 1.000 22.951 422 GLY B C 1
ATOM 1656 O O . GLY B 1 78 ? -17.672 7.620 12.527 1.000 23.835 422 GLY B O 1
ATOM 1657 N N . MET B 1 79 ? -15.791 6.596 11.725 1.000 20.347 423 MET B N 1
ATOM 1658 C CA . MET B 1 79 ? -14.948 7.819 11.622 1.000 22.484 423 MET B CA 1
ATOM 1659 C C . MET B 1 79 ? -15.373 8.596 10.370 1.000 24.397 423 MET B C 1
ATOM 1660 O O . MET B 1 79 ? -14.947 8.225 9.260 1.000 22.943 423 MET B O 1
ATOM 1665 N N . LYS B 1 80 ? -16.224 9.613 10.554 1.000 26.967 424 LYS B N 1
ATOM 1666 C CA . LYS B 1 80 ? -17.087 10.207 9.495 1.000 30.469 424 LYS B CA 1
ATOM 1667 C C . LYS B 1 80 ? -16.229 10.581 8.281 1.000 27.838 424 LYS B C 1
ATOM 1668 O O . LYS B 1 80 ? -15.206 11.267 8.470 1.000 26.356 424 LYS B O 1
ATOM 1674 N N . GLY B 1 81 ? -16.599 10.075 7.101 1.000 27.440 425 GLY B N 1
ATOM 1675 C CA . GLY B 1 81 ? -16.061 10.499 5.795 1.000 25.152 425 GLY B CA 1
ATOM 1676 C C . GLY B 1 81 ? -14.715 9.865 5.490 1.000 27.733 425 GLY B C 1
ATOM 1677 O O . GLY B 1 81 ? -14.126 10.212 4.457 1.000 25.343 425 GLY B O 1
ATOM 1678 N N . MET B 1 82 ? -14.200 9.005 6.374 1.000 27.519 426 MET B N 1
ATOM 1679 C CA . MET B 1 82 ? -12.824 8.460 6.233 1.000 25.460 426 MET B CA 1
ATOM 1680 C C . MET B 1 82 ? -12.890 7.070 5.600 1.000 23.953 426 MET B C 1
ATOM 1681 O O . MET B 1 82 ? -13.977 6.480 5.545 1.000 25.941 426 MET B O 1
ATOM 1686 N N . SER B 1 83 ? -11.762 6.623 5.063 1.000 25.090 427 SER B N 1
ATOM 1687 C CA . SER B 1 83 ? -11.629 5.376 4.277 1.000 26.698 427 SER B CA 1
ATOM 1688 C C . SER B 1 83 ? -10.166 4.939 4.349 1.000 23.578 427 SER B C 1
ATOM 1689 O O . SER B 1 83 ? -9.303 5.834 4.400 1.000 26.410 427 SER B O 1
ATOM 1692 N N . PHE B 1 84 ? -9.911 3.658 4.614 1.000 20.741 428 PHE B N 1
ATOM 1693 C CA . PHE B 1 84 ? -8.546 3.145 4.908 1.000 20.618 428 PHE B CA 1
ATOM 1694 C C . PHE B 1 84 ? -8.193 2.039 3.916 1.000 21.617 428 PHE B C 1
ATOM 1695 O O . PHE B 1 84 ? -9.097 1.348 3.419 1.000 18.947 428 PHE B O 1
ATOM 1703 N N . GLY B 1 85 ? -6.896 1.892 3.654 1.000 20.348 429 GLY B N 1
ATOM 1704 C CA . GLY B 1 85 ? -6.358 1.015 2.600 1.000 21.685 429 GLY B CA 1
ATOM 1705 C C . GLY B 1 85 ? -6.484 -0.446 2.981 1.000 19.208 429 GLY B C 1
ATOM 1706 O O . GLY B 1 85 ? -6.511 -1.276 2.070 1.000 26.980 429 GLY B O 1
ATOM 1707 N N . SER B 1 86 ? -6.565 -0.760 4.278 1.000 17.177 430 SER B N 1
ATOM 1708 C CA . SER B 1 86 ? -6.579 -2.163 4.770 1.000 16.159 430 SER B CA 1
ATOM 1709 C C . SER B 1 86 ? -7.428 -2.276 6.033 1.000 17.265 430 SER B C 1
ATOM 1710 O O . SER B 1 86 ? -7.608 -1.249 6.735 1.000 15.277 430 SER B O 1
ATOM 1713 N N . VAL B 1 87 ? -7.859 -3.498 6.357 1.000 15.785 431 VAL B N 1
ATOM 1714 C CA . VAL B 1 87 ? -8.570 -3.779 7.635 1.000 16.553 431 VAL B CA 1
ATOM 1715 C C . VAL B 1 87 ? -7.634 -3.455 8.803 1.000 14.866 431 VAL B C 1
ATOM 1716 O O . VAL B 1 87 ? -8.090 -2.800 9.751 1.000 14.087 431 VAL B O 1
ATOM 1720 N N . ASP B 1 88 ? -6.354 -3.826 8.704 1.000 16.885 432 ASP B N 1
ATOM 1721 C CA . ASP B 1 88 ? -5.349 -3.556 9.766 1.000 16.034 432 ASP B CA 1
ATOM 1722 C C . ASP B 1 88 ? -5.320 -2.048 10.054 1.000 14.467 432 ASP B C 1
ATOM 1723 O O . ASP B 1 88 ? -5.419 -1.671 11.230 1.000 12.334 432 ASP B O 1
ATOM 1728 N N . GLU B 1 89 ? -5.141 -1.226 9.020 1.000 13.010 433 GLU B N 1
ATOM 1729 C CA . GLU B 1 89 ? -4.929 0.238 9.165 1.000 13.248 433 GLU B CA 1
ATOM 1730 C C . GLU B 1 89 ? -6.223 0.874 9.684 1.000 14.573 433 GLU B C 1
ATOM 1731 O O . GLU B 1 89 ? -6.133 1.765 10.539 1.000 15.019 433 GLU B O 1
ATOM 1737 N N . GLY B 1 90 ? -7.392 0.421 9.211 1.000 12.293 434 GLY B N 1
ATOM 1738 C CA . GLY B 1 90 ? -8.690 0.963 9.659 1.000 12.766 434 GLY B CA 1
ATOM 1739 C C . GLY B 1 90 ? -8.891 0.763 11.158 1.000 12.716 434 GLY B C 1
ATOM 1740 O O . GLY B 1 90 ? -9.270 1.728 11.855 1.000 12.039 434 GLY B O 1
ATOM 1741 N N . ILE B 1 91 ? -8.601 -0.440 11.647 1.000 13.876 435 ILE B N 1
ATOM 1742 C CA . ILE B 1 91 ? -8.702 -0.811 13.089 1.000 13.284 435 ILE B CA 1
ATOM 1743 C C . ILE B 1 91 ? -7.653 -0.016 13.870 1.000 14.184 435 ILE B C 1
ATOM 1744 O O . ILE B 1 91 ? -8.005 0.620 14.871 1.000 15.870 435 ILE B O 1
ATOM 1749 N N . LYS B 1 92 ? -6.420 0.033 13.369 1.000 15.663 436 LYS B N 1
ATOM 1750 C CA . LYS B 1 92 ? -5.331 0.843 13.973 1.000 14.734 436 LYS B CA 1
ATOM 1751 C C . LYS B 1 92 ? -5.779 2.299 14.115 1.000 14.607 436 LYS B C 1
ATOM 1752 O O . LYS B 1 92 ? -5.632 2.857 15.211 1.000 14.345 436 LYS B O 1
ATOM 1758 N N . ARG B 1 93 ? -6.276 2.909 13.037 1.000 14.877 437 ARG B N 1
ATOM 1759 C CA . ARG B 1 93 ? -6.552 4.371 13.010 1.000 17.380 437 ARG B CA 1
ATOM 1760 C C . ARG B 1 93 ? -7.685 4.691 13.995 1.000 18.367 437 ARG B C 1
ATOM 1761 O O . ARG B 1 93 ? -7.604 5.736 14.661 1.000 17.916 437 ARG B O 1
ATOM 1769 N N . GLY B 1 94 ? -8.649 3.778 14.156 1.000 17.538 438 GLY B N 1
ATOM 1770 C CA . GLY B 1 94 ? -9.748 3.925 15.130 1.000 16.922 438 GLY B CA 1
ATOM 1771 C C . GLY B 1 94 ? -9.240 3.904 16.559 1.000 16.245 438 GLY B C 1
ATOM 1772 O O . GLY B 1 94 ? -9.729 4.710 17.395 1.000 13.958 438 GLY B O 1
ATOM 1773 N N . ILE B 1 95 ? -8.338 2.969 16.852 1.000 15.599 439 ILE B N 1
ATOM 1774 C CA . ILE B 1 95 ? -7.772 2.765 18.217 1.000 16.272 439 ILE B CA 1
ATOM 1775 C C . ILE B 1 95 ? -6.835 3.943 18.534 1.000 16.828 439 ILE B C 1
ATOM 1776 O O . ILE B 1 95 ? -6.922 4.494 19.650 1.000 16.572 439 ILE B O 1
ATOM 1781 N N . SER B 1 96 ? -6.019 4.363 17.563 1.000 17.978 440 SER B N 1
ATOM 1782 C CA . SER B 1 96 ? -5.087 5.515 17.689 1.000 15.959 440 SER B CA 1
ATOM 1783 C C . SER B 1 96 ? -5.884 6.768 18.062 1.000 16.119 440 SER B C 1
ATOM 1784 O O . SER B 1 96 ? -5.420 7.533 18.919 1.000 17.180 440 SER B O 1
ATOM 1787 N N . ASN B 1 97 ? -7.046 6.958 17.433 1.000 15.977 441 ASN B N 1
ATOM 1788 C CA . ASN B 1 97 ? -7.954 8.116 17.640 1.000 16.912 441 ASN B CA 1
ATOM 1789 C C . ASN B 1 97 ? -8.515 8.073 19.071 1.000 17.461 441 ASN B C 1
ATOM 1790 O O . ASN B 1 97 ? -8.483 9.102 19.754 1.000 17.316 441 ASN B O 1
ATOM 1795 N N . LEU B 1 98 ? -8.995 6.910 19.511 1.000 16.530 442 LEU B N 1
ATOM 1796 C CA . LEU B 1 98 ? -9.601 6.724 20.855 1.000 15.003 442 LEU B CA 1
ATOM 1797 C C . LEU B 1 98 ? -8.528 6.829 21.946 1.000 15.696 442 LEU B C 1
ATOM 1798 O O . LEU B 1 98 ? -8.792 7.509 22.955 1.000 17.060 442 LEU B O 1
ATOM 1803 N N . SER B 1 99 ? -7.312 6.347 21.687 1.000 17.154 443 SER B N 1
ATOM 1804 C CA . SER B 1 99 ? -6.166 6.463 22.630 1.000 15.360 443 SER B CA 1
ATOM 1805 C C . SER B 1 99 ? -5.758 7.930 22.785 1.000 14.522 443 SER B C 1
ATOM 1806 O O . SER B 1 99 ? -5.933 8.476 23.892 1.000 13.563 443 SER B O 1
ATOM 1809 N N . ARG B 1 100 ? -5.456 8.590 21.665 1.000 14.732 444 ARG B N 1
ATOM 1810 C CA . ARG B 1 100 ? -4.838 9.940 21.616 1.000 16.488 444 ARG B CA 1
ATOM 1811 C C . ARG B 1 100 ? -5.874 11.012 21.969 1.000 16.640 444 ARG B C 1
ATOM 1812 O O . ARG B 1 100 ? -5.526 11.929 22.730 1.000 18.968 444 ARG B O 1
ATOM 1820 N N . ASN B 1 101 ? -7.086 10.934 21.408 1.000 17.382 445 ASN B N 1
ATOM 1821 C CA . ASN B 1 101 ? -8.042 12.070 21.353 1.000 16.302 445 ASN B CA 1
ATOM 1822 C C . ASN B 1 101 ? -9.159 11.899 22.391 1.000 16.625 445 ASN B C 1
ATOM 1823 O O . ASN B 1 101 ? -9.908 12.864 22.578 1.000 20.002 445 ASN B O 1
ATOM 1828 N N . TYR B 1 102 ? -9.190 10.773 23.117 1.000 17.408 446 TYR B N 1
ATOM 1829 C CA . TYR B 1 102 ? -10.227 10.460 24.134 1.000 19.242 446 TYR B CA 1
ATOM 1830 C C . TYR B 1 102 ? -9.566 10.022 25.443 1.000 16.780 446 TYR B C 1
ATOM 1831 O O . TYR B 1 102 ? -9.591 10.801 26.425 1.000 15.576 446 TYR B O 1
ATOM 1840 N N . ILE B 1 103 ? -9.068 8.789 25.483 1.000 16.316 447 ILE B N 1
ATOM 1841 C CA . ILE B 1 103 ? -8.664 8.122 26.751 1.000 17.610 447 ILE B CA 1
ATOM 1842 C C . ILE B 1 103 ? -7.451 8.847 27.355 1.000 17.940 447 ILE B C 1
ATOM 1843 O O . ILE B 1 103 ? -7.478 9.110 28.575 1.000 16.014 447 ILE B O 1
ATOM 1848 N N . HIS B 1 104 ? -6.499 9.280 26.531 1.000 16.666 448 HIS B N 1
ATOM 1849 C CA . HIS B 1 104 ? -5.271 9.975 27.004 1.000 18.553 448 HIS B CA 1
ATOM 1850 C C . HIS B 1 104 ? -5.621 11.384 27.493 1.000 18.346 448 HIS B C 1
ATOM 1851 O O . HIS B 1 104 ? -4.895 11.899 28.349 1.000 17.839 448 HIS B O 1
ATOM 1858 N N . THR B 1 105 ? -6.692 11.986 26.973 1.000 20.693 449 THR B N 1
ATOM 1859 C CA . THR B 1 105 ? -7.137 13.348 27.370 1.000 20.238 449 THR B CA 1
ATOM 1860 C C . THR B 1 105 ? -7.898 13.249 28.698 1.000 20.209 449 THR B C 1
ATOM 1861 O O . THR B 1 105 ? -7.987 14.262 29.392 1.000 22.484 449 THR B O 1
ATOM 1865 N N . GLY B 1 106 ? -8.376 12.054 29.059 1.000 19.340 450 GLY B N 1
ATOM 1866 C CA . GLY B 1 106 ? -9.025 11.799 30.355 1.000 17.744 450 GLY B CA 1
ATOM 1867 C C . GLY B 1 106 ? -10.460 11.338 30.205 1.000 17.941 450 GLY B C 1
ATOM 1868 O O . GLY B 1 106 ? -11.131 11.203 31.232 1.000 19.594 450 GLY B O 1
ATOM 1869 N N . ARG B 1 107 ? -10.898 11.021 28.989 1.000 18.511 451 ARG B N 1
ATOM 1870 C CA . ARG B 1 107 ? -12.240 10.423 28.754 1.000 17.423 451 ARG B CA 1
ATOM 1871 C C . ARG B 1 107 ? -12.177 8.907 29.005 1.000 18.205 451 ARG B C 1
ATOM 1872 O O . ARG B 1 107 ? -11.977 8.156 28.034 1.000 17.993 451 ARG B O 1
ATOM 1880 N N . LYS B 1 108 ? -12.439 8.482 30.249 1.000 18.200 452 LYS B N 1
ATOM 1881 C CA . LYS B 1 108 ? -12.325 7.075 30.736 1.000 18.022 452 LYS B CA 1
ATOM 1882 C C . LYS B 1 108 ? -13.712 6.414 30.813 1.000 19.244 452 LYS B C 1
ATOM 1883 O O . LYS B 1 108 ? -13.795 5.169 30.623 1.000 17.869 452 LYS B O 1
ATOM 1889 N N . THR B 1 109 ? -14.755 7.173 31.159 1.000 19.873 453 THR B N 1
ATOM 1890 C CA . THR B 1 109 ? -16.136 6.633 31.301 1.000 19.247 453 THR B CA 1
ATOM 1891 C C . THR B 1 109 ? -16.753 6.495 29.910 1.000 19.309 453 THR B C 1
ATOM 1892 O O . THR B 1 109 ? -16.380 7.275 29.023 1.000 17.852 453 THR B O 1
ATOM 1896 N N . LEU B 1 110 ? -17.775 5.652 29.786 1.000 18.602 454 LEU B N 1
ATOM 1897 C CA . LEU B 1 110 ? -18.560 5.502 28.536 1.000 20.484 454 LEU B CA 1
ATOM 1898 C C . LEU B 1 110 ? -19.276 6.827 28.253 1.000 20.363 454 LEU B C 1
ATOM 1899 O O . LEU B 1 110 ? -19.247 7.267 27.094 1.000 18.081 454 LEU B O 1
ATOM 1904 N N . GLU B 1 111 ? -19.728 7.514 29.306 1.000 20.536 455 GLU B N 1
ATOM 1905 C CA . GLU B 1 111 ? -20.466 8.803 29.206 1.000 22.632 455 GLU B CA 1
ATOM 1906 C C . GLU B 1 111 ? -19.560 9.901 28.646 1.000 21.378 455 GLU B C 1
ATOM 1907 O O . GLU B 1 111 ? -20.028 10.623 27.764 1.000 19.290 455 GLU B O 1
ATOM 1913 N N . SER B 1 112 ? -18.340 10.067 29.173 1.000 20.101 456 SER B N 1
ATOM 1914 C CA . SER B 1 112 ? -17.417 11.159 28.753 1.000 19.375 456 SER B CA 1
ATOM 1915 C C . SER B 1 112 ? -16.831 10.838 27.374 1.000 17.184 456 SER B C 1
ATOM 1916 O O . SER B 1 112 ? -16.581 11.773 26.628 1.000 20.689 456 SER B O 1
ATOM 1919 N N . ILE B 1 113 ? -16.684 9.560 27.017 1.000 18.527 457 ILE B N 1
ATOM 1920 C CA . ILE B 1 113 ? -16.292 9.175 25.630 1.000 17.896 457 ILE B CA 1
ATOM 1921 C C . ILE B 1 113 ? -17.452 9.528 24.698 1.000 16.492 457 ILE B C 1
ATOM 1922 O O . ILE B 1 113 ? -17.221 10.315 23.773 1.000 20.198 457 ILE B O 1
ATOM 1927 N N . ARG B 1 114 ? -18.675 9.105 25.029 1.000 16.793 458 ARG B N 1
ATOM 1928 C CA . ARG B 1 114 ? -19.891 9.363 24.208 1.000 16.412 458 ARG B CA 1
ATOM 1929 C C . ARG B 1 114 ? -20.029 10.874 23.953 1.000 18.039 458 ARG B C 1
ATOM 1930 O O . ARG B 1 114 ? -20.220 11.275 22.791 1.000 16.272 458 ARG B O 1
ATOM 1938 N N . ASP B 1 115 ? -19.930 11.687 25.005 1.000 21.283 459 ASP B N 1
ATOM 1939 C CA . ASP B 1 115 ? -20.138 13.160 24.929 1.000 20.539 459 ASP B CA 1
ATOM 1940 C C . ASP B 1 115 ? -19.370 13.724 23.733 1.000 22.266 459 ASP B C 1
ATOM 1941 O O . ASP B 1 115 ? -19.893 14.660 23.099 1.000 25.471 459 ASP B O 1
ATOM 1946 N N . LYS B 1 116 ? -18.174 13.199 23.438 1.000 23.246 460 LYS B N 1
ATOM 1947 C CA . LYS B 1 116 ? -17.358 13.685 22.294 1.000 22.501 460 LYS B CA 1
ATOM 1948 C C . LYS B 1 116 ? -17.591 12.792 21.071 1.000 20.031 460 LYS B C 1
ATOM 1949 O O . LYS B 1 116 ? -17.621 13.329 19.963 1.000 19.230 460 LYS B O 1
ATOM 1955 N N . TYR B 1 117 ? -17.697 11.474 21.255 1.000 20.431 461 TYR B N 1
ATOM 1956 C CA . TYR B 1 117 ? -17.716 10.490 20.144 1.000 18.070 461 TYR B CA 1
ATOM 1957 C C . TYR B 1 117 ? -19.058 10.550 19.410 1.000 20.136 461 TYR B C 1
ATOM 1958 O O . TYR B 1 117 ? -19.068 10.286 18.198 1.000 20.197 461 TYR B O 1
ATOM 1967 N N . ALA B 1 118 ? -20.149 10.768 20.150 1.000 19.801 462 ALA B N 1
ATOM 1968 C CA . ALA B 1 118 ? -21.549 10.602 19.688 1.000 22.097 462 ALA B CA 1
ATOM 1969 C C . ALA B 1 118 ? -22.487 11.434 20.561 1.000 24.320 462 ALA B C 1
ATOM 1970 O O . ALA B 1 118 ? -23.270 10.891 21.343 1.000 27.408 462 ALA B O 1
ATOM 1972 N N . PRO B 1 119 ? -22.446 12.780 20.436 1.000 24.226 463 PRO B N 1
ATOM 1973 C CA . PRO B 1 119 ? -23.126 13.668 21.377 1.000 24.867 463 PRO B CA 1
ATOM 1974 C C . PRO B 1 119 ? -24.645 13.536 21.217 1.000 25.646 463 PRO B C 1
ATOM 1975 O O . PRO B 1 119 ? -25.109 13.487 20.091 1.000 23.475 463 PRO B O 1
ATOM 1979 N N . LEU B 1 120 ? -25.373 13.479 22.333 1.000 28.689 464 LEU B N 1
ATOM 1980 C CA . LEU B 1 120 ? -26.855 13.312 22.347 1.000 33.021 464 LEU B CA 1
ATOM 1981 C C . LEU B 1 120 ? -27.513 14.299 21.371 1.000 33.984 464 LEU B C 1
ATOM 1982 O O . LEU B 1 120 ? -28.403 13.879 20.618 1.000 33.293 464 LEU B O 1
ATOM 1987 N N . TYR B 1 121 ? -27.084 15.562 21.368 1.000 40.473 465 TYR B N 1
ATOM 1988 C CA . TYR B 1 121 ? -27.740 16.660 20.609 1.000 45.070 465 TYR B CA 1
ATOM 1989 C C . TYR B 1 121 ? -27.717 16.343 19.106 1.000 43.812 465 TYR B C 1
ATOM 1990 O O . TYR B 1 121 ? -28.709 16.659 18.422 1.000 45.862 465 TYR B O 1
ATOM 1999 N N . ASP B 1 122 ? -26.656 15.692 18.616 1.000 42.528 466 ASP B N 1
ATOM 2000 C CA . ASP B 1 122 ? -26.332 15.611 17.163 1.000 39.799 466 ASP B CA 1
ATOM 2001 C C . ASP B 1 122 ? -27.292 14.640 16.462 1.000 39.616 466 ASP B C 1
ATOM 2002 O O . ASP B 1 122 ? -27.553 14.837 15.261 1.000 41.192 466 ASP B O 1
ATOM 2007 N N . SER B 1 123 ? -27.742 13.591 17.155 1.000 40.633 467 SER B N 1
ATOM 2008 C CA . SER B 1 123 ? -28.652 12.557 16.595 1.000 37.642 467 SER B CA 1
ATOM 2009 C C . SER B 1 123 ? -29.332 11.771 17.711 1.000 40.176 467 SER B C 1
ATOM 2010 O O . SER B 1 123 ? -28.692 11.376 18.682 1.000 36.341 467 SER B O 1
ATOM 2013 N N . PRO B 1 124 ? -30.642 11.472 17.565 1.000 43.715 468 PRO B N 1
ATOM 2014 C CA . PRO B 1 124 ? -31.381 10.703 18.569 1.000 42.782 468 PRO B CA 1
ATOM 2015 C C . PRO B 1 124 ? -30.940 9.231 18.659 1.000 37.141 468 PRO B C 1
ATOM 2016 O O . PRO B 1 124 ? -31.260 8.587 19.638 1.000 33.488 468 PRO B O 1
ATOM 2020 N N . LEU B 1 125 ? -30.170 8.765 17.670 1.000 34.361 469 LEU B N 1
ATOM 2021 C CA . LEU B 1 125 ? -29.519 7.427 17.650 1.000 36.117 469 LEU B CA 1
ATOM 2022 C C . LEU B 1 125 ? -28.442 7.347 18.742 1.000 30.117 469 LEU B C 1
ATOM 2023 O O . LEU B 1 125 ? -28.035 6.215 19.090 1.000 28.941 469 LEU B O 1
ATOM 2028 N N . ASN B 1 126 ? -27.893 8.494 19.146 1.000 24.327 470 ASN B N 1
ATOM 2029 C CA . ASN B 1 126 ? -26.655 8.567 19.966 1.000 23.473 470 ASN B CA 1
ATOM 2030 C C . ASN B 1 126 ? -26.985 8.197 21.419 1.000 21.179 470 ASN B C 1
ATOM 2031 O O . ASN B 1 126 ? -26.042 7.915 22.180 1.000 21.510 470 ASN B O 1
ATOM 2036 N N . LYS B 1 127 ? -28.268 8.153 21.794 1.000 22.493 471 LYS B N 1
ATOM 2037 C CA . LYS B 1 127 ? -28.673 7.697 23.152 1.000 28.221 471 LYS B CA 1
ATOM 2038 C C . LYS B 1 127 ? -28.558 6.170 23.225 1.000 23.174 471 LYS B C 1
ATOM 2039 O O . LYS B 1 127 ? -28.533 5.658 24.351 1.000 24.521 471 LYS B O 1
ATOM 2045 N N . ASP B 1 128 ? -28.231 5.521 22.103 1.000 22.797 472 ASP B N 1
ATOM 2046 C CA . ASP B 1 128 ? -28.040 4.046 21.997 1.000 25.484 472 ASP B CA 1
ATOM 2047 C C . ASP B 1 128 ? -26.571 3.673 22.238 1.000 22.426 472 ASP B C 1
ATOM 2048 O O . ASP B 1 128 ? -26.283 2.470 22.307 1.000 22.183 472 ASP B O 1
ATOM 2053 N N . TRP B 1 129 ? -25.676 4.661 22.241 1.000 19.642 473 TRP B N 1
ATOM 2054 C CA . TRP B 1 129 ? -24.203 4.451 22.227 1.000 19.616 473 TRP B CA 1
ATOM 2055 C C . TRP B 1 129 ? -23.744 3.822 23.549 1.000 19.602 473 TRP B C 1
ATOM 2056 O O . TRP B 1 129 ? -23.145 2.732 23.502 1.000 21.083 473 TRP B O 1
ATOM 2067 N N . VAL B 1 130 ? -23.999 4.469 24.689 1.000 17.751 474 VAL B N 1
ATOM 2068 C CA . VAL B 1 130 ? -23.512 3.982 26.016 1.000 17.433 474 VAL B CA 1
ATOM 2069 C C . VAL B 1 130 ? -24.112 2.605 26.305 1.000 17.075 474 VAL B C 1
ATOM 2070 O O . VAL B 1 130 ? -23.390 1.676 26.643 1.000 17.376 474 VAL B O 1
ATOM 2074 N N . PRO B 1 131 ? -25.430 2.383 26.097 1.000 19.269 475 PRO B N 1
ATOM 2075 C CA . PRO B 1 131 ? -26.030 1.071 26.346 1.000 19.324 475 PRO B CA 1
ATOM 2076 C C . PRO B 1 131 ? -25.520 -0.006 25.379 1.000 17.108 475 PRO B C 1
ATOM 2077 O O . PRO B 1 131 ? -25.389 -1.140 25.787 1.000 17.234 475 PRO B O 1
ATOM 2081 N N . GLY B 1 132 ? -25.346 0.350 24.102 1.000 17.646 476 GLY B N 1
ATOM 2082 C CA . GLY B 1 132 ? -24.852 -0.582 23.074 1.000 16.665 476 GLY B CA 1
ATOM 2083 C C . GLY B 1 132 ? -23.423 -1.000 23.368 1.000 16.703 476 GLY B C 1
ATOM 2084 O O . GLY B 1 132 ? -23.157 -2.213 23.475 1.000 19.349 476 GLY B O 1
ATOM 2085 N N . VAL B 1 133 ? -22.532 -0.023 23.510 1.000 15.495 477 VAL B N 1
ATOM 2086 C CA . VAL B 1 133 ? -21.089 -0.261 23.810 1.000 15.455 477 VAL B CA 1
ATOM 2087 C C . VAL B 1 133 ? -20.987 -1.029 25.133 1.000 15.803 477 VAL B C 1
ATOM 2088 O O . VAL B 1 133 ? -20.244 -2.024 25.174 1.000 17.543 477 VAL B O 1
ATOM 2092 N N . GLY B 1 134 ? -21.733 -0.616 26.159 1.000 17.171 478 GLY B N 1
ATOM 2093 C CA . GLY B 1 134 ? -21.792 -1.324 27.456 1.000 18.380 478 GLY B CA 1
ATOM 2094 C C . GLY B 1 134 ? -22.189 -2.783 27.284 1.000 19.982 478 GLY B C 1
ATOM 2095 O O . GLY B 1 134 ? -21.493 -3.664 27.816 1.000 19.900 478 GLY B O 1
ATOM 2096 N N . LYS B 1 135 ? -23.251 -3.043 26.526 1.000 20.242 479 LYS B N 1
ATOM 2097 C CA . LYS B 1 135 ? -23.792 -4.408 26.314 1.000 22.482 479 LYS B CA 1
ATOM 2098 C C . LYS B 1 135 ? -22.704 -5.286 25.671 1.000 23.491 479 LYS B C 1
ATOM 2099 O O . LYS B 1 135 ? -22.506 -6.424 26.142 1.000 16.420 479 LYS B O 1
ATOM 2105 N N . PHE B 1 136 ? -22.046 -4.797 24.612 1.000 20.446 480 PHE B N 1
ATOM 2106 C CA . PHE B 1 136 ? -21.060 -5.586 23.828 1.000 20.683 480 PHE B CA 1
ATOM 2107 C C . PHE B 1 136 ? -19.817 -5.827 24.701 1.000 18.500 480 PHE B C 1
ATOM 2108 O O . PHE B 1 136 ? -19.329 -6.962 24.712 1.000 17.888 480 PHE B O 1
ATOM 2116 N N . TYR B 1 137 ? -19.455 -4.883 25.575 1.000 18.399 481 TYR B N 1
ATOM 2117 C CA . TYR B 1 137 ? -18.261 -5.015 26.458 1.000 17.800 481 TYR B CA 1
ATOM 2118 C C . TYR B 1 137 ? -18.496 -6.162 27.450 1.000 20.761 481 TYR B C 1
ATOM 2119 O O . TYR B 1 137 ? -17.567 -6.971 27.695 1.000 18.022 481 TYR B O 1
ATOM 2128 N N . LYS B 1 138 ? -19.709 -6.240 27.999 1.000 20.537 482 LYS B N 1
ATOM 2129 C CA . LYS B 1 138 ? -20.089 -7.303 28.963 1.000 20.337 482 LYS B CA 1
ATOM 2130 C C . LYS B 1 138 ? -20.209 -8.630 28.210 1.000 19.267 482 LYS B C 1
ATOM 2131 O O . LYS B 1 138 ? -19.898 -9.664 28.801 1.000 20.936 482 LYS B O 1
ATOM 2137 N N . GLN B 1 139 ? -20.626 -8.602 26.945 1.000 22.095 483 GLN B N 1
ATOM 2138 C CA . GLN B 1 139 ? -20.824 -9.843 26.153 1.000 24.314 483 GLN B CA 1
ATOM 2139 C C . GLN B 1 139 ? -19.448 -10.464 25.894 1.000 23.525 483 GLN B C 1
ATOM 2140 O O . GLN B 1 139 ? -19.345 -11.699 25.988 1.000 24.461 483 GLN B O 1
ATOM 2146 N N . ILE B 1 140 ? -18.404 -9.628 25.821 1.000 22.808 484 ILE B N 1
ATOM 2147 C CA . ILE 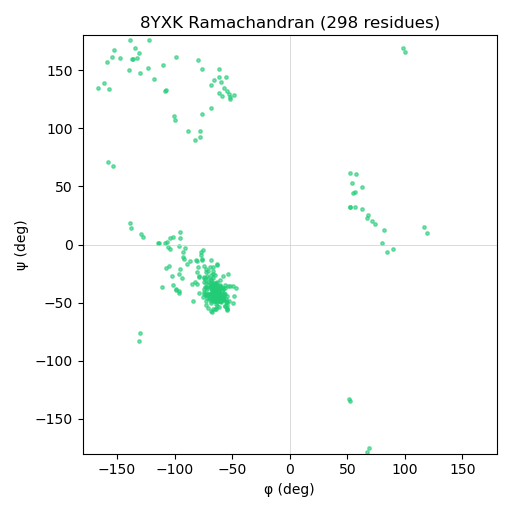B 1 140 ? -17.014 -10.057 25.490 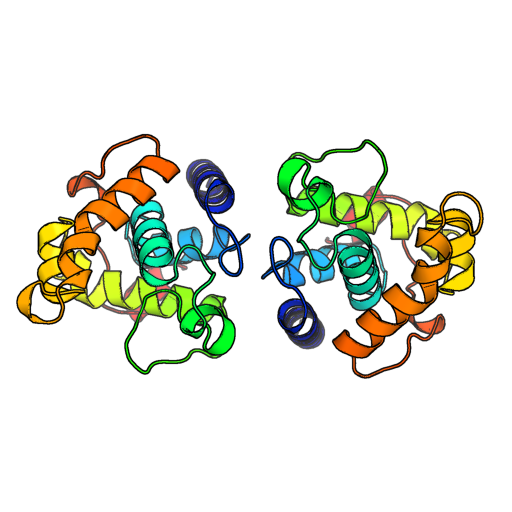1.000 21.303 484 ILE B CA 1
ATOM 2148 C C . ILE B 1 140 ? -16.320 -10.567 26.755 1.000 22.083 484 ILE B C 1
ATOM 2149 O O . ILE B 1 140 ? -15.647 -11.632 26.665 1.000 21.362 484 ILE B O 1
ATOM 2154 N N . THR B 1 141 ? -16.396 -9.808 27.854 1.000 19.952 485 THR B N 1
ATOM 2155 C CA . THR B 1 141 ? -15.562 -10.005 29.072 1.000 20.284 485 THR B CA 1
ATOM 2156 C C . THR B 1 141 ? -16.328 -10.830 30.116 1.000 19.623 485 THR B C 1
ATOM 2157 O O . THR B 1 141 ? -15.671 -11.308 31.044 1.000 15.773 485 THR B O 1
ATOM 2161 N N . GLY B 1 142 ? -17.666 -10.800 30.070 1.000 23.160 486 GLY B N 1
ATOM 2162 C CA . GLY B 1 142 ? -18.563 -11.342 31.112 1.000 24.433 486 GLY B CA 1
ATOM 2163 C C . GLY B 1 142 ? -18.906 -10.317 32.190 1.000 28.102 486 GLY B C 1
ATOM 2164 O O . GLY B 1 142 ? -19.711 -10.658 33.084 1.000 27.908 486 GLY B O 1
ATOM 2165 N N . ASN B 1 143 ? -18.319 -9.113 32.140 1.000 25.976 487 ASN B N 1
ATOM 2166 C CA . ASN B 1 143 ? -18.413 -8.100 33.232 1.000 28.809 487 ASN B CA 1
ATOM 2167 C C . ASN B 1 143 ? -18.812 -6.729 32.674 1.000 25.028 487 ASN B C 1
ATOM 2168 O O . ASN B 1 143 ? -18.386 -6.388 31.558 1.000 20.904 487 ASN B O 1
ATOM 2173 N N . ALA B 1 144 ? -19.546 -5.948 33.472 1.000 22.978 488 ALA B N 1
ATOM 2174 C CA . ALA B 1 144 ? -19.871 -4.526 33.215 1.000 21.484 488 ALA B CA 1
ATOM 2175 C C . ALA B 1 144 ? -18.573 -3.724 33.117 1.000 18.824 488 ALA B C 1
ATOM 2176 O O . ALA B 1 144 ? -17.645 -3.979 33.891 1.000 15.552 488 ALA B O 1
ATOM 2178 N N . TYR B 1 145 ? -18.512 -2.784 32.181 1.000 19.511 489 TYR B N 1
ATOM 2179 C CA . TYR B 1 145 ? -17.342 -1.903 31.959 1.000 19.857 489 TYR B CA 1
ATOM 2180 C C . TYR B 1 145 ? -17.094 -1.083 33.225 1.000 16.841 489 TYR B C 1
ATOM 2181 O O . TYR B 1 145 ? -18.048 -0.533 33.756 1.000 17.289 489 TYR B O 1
ATOM 2190 N N . SER B 1 146 ? -15.853 -1.052 33.716 1.000 17.637 490 SER B N 1
ATOM 2191 C CA . SER B 1 146 ? -15.381 -0.062 34.715 1.000 18.157 490 SER B CA 1
ATOM 2192 C C . SER B 1 146 ? -14.440 0.927 34.028 1.000 16.700 490 SER B C 1
ATOM 2193 O O . SER B 1 146 ? -13.523 0.468 33.322 1.000 16.607 490 SER B O 1
ATOM 2196 N N . SER B 1 147 ? -14.636 2.230 34.254 1.000 16.491 491 SER B N 1
ATOM 2197 C CA . SER B 1 147 ? -13.766 3.299 33.695 1.000 16.599 491 SER B CA 1
ATOM 2198 C C . SER B 1 147 ? -12.315 3.064 34.144 1.000 18.260 491 SER B C 1
ATOM 2199 O O . SER B 1 147 ? -11.393 3.527 33.445 1.000 21.153 491 SER B O 1
ATOM 2202 N N . ASN B 1 148 ? -12.120 2.412 35.290 1.000 16.582 492 ASN B N 1
ATOM 2203 C CA . ASN B 1 148 ? -10.771 2.070 35.830 1.000 19.371 492 ASN B CA 1
ATOM 2204 C C . ASN B 1 148 ? -9.935 1.316 34.791 1.000 19.615 492 ASN B C 1
ATOM 2205 O O . ASN B 1 148 ? -8.693 1.390 34.878 1.000 22.736 492 ASN B O 1
ATOM 2210 N N . SER B 1 149 ? -10.591 0.636 33.845 1.000 21.376 493 SER B N 1
ATOM 2211 C CA . SER B 1 149 ? -9.975 -0.325 32.890 1.000 22.394 493 SER B CA 1
ATOM 2212 C C . SER B 1 149 ? -9.572 0.381 31.591 1.000 20.877 493 SER B C 1
ATOM 2213 O O . SER B 1 149 ? -9.101 -0.322 30.675 1.000 17.198 493 SER B O 1
ATOM 2216 N N . ALA B 1 150 ? -9.930 1.658 31.436 1.000 19.970 494 ALA B N 1
ATOM 2217 C CA . ALA B 1 150 ? -9.881 2.360 30.132 1.000 20.972 494 ALA B CA 1
ATOM 2218 C C . ALA B 1 150 ? -8.462 2.279 29.558 1.000 20.192 494 ALA B C 1
ATOM 2219 O O . ALA B 1 150 ? -8.334 2.092 28.331 1.000 18.940 494 ALA B O 1
ATOM 2221 N N . GLY B 1 151 ? -7.448 2.316 30.431 1.000 20.286 495 GLY B N 1
ATOM 2222 C CA . GLY B 1 151 ? -6.024 2.453 30.065 1.000 18.297 495 GLY B CA 1
ATOM 2223 C C . GLY B 1 151 ? -5.540 3.885 30.200 1.000 17.135 495 GLY B C 1
ATOM 2224 O O . GLY B 1 151 ? -6.379 4.791 30.334 1.000 17.749 495 GLY B O 1
ATOM 2225 N N . THR B 1 152 ? -4.224 4.111 30.109 1.000 17.268 496 THR B N 1
ATOM 2226 C CA . THR B 1 152 ? -3.627 5.466 30.208 1.000 16.581 496 THR B CA 1
ATOM 22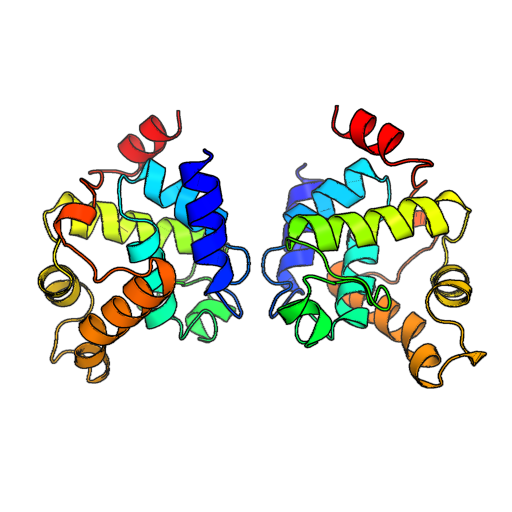27 C C . THR B 1 152 ? -3.808 6.180 28.866 1.000 13.993 496 THR B C 1
ATOM 2228 O O . THR B 1 152 ? -3.861 7.421 28.854 1.000 12.767 496 THR B O 1
ATOM 2232 N N . GLY B 1 153 ? -3.873 5.417 27.775 1.000 13.351 497 GLY B N 1
ATOM 2233 C CA . GLY B 1 153 ? -3.692 5.950 26.412 1.000 14.073 497 GLY B CA 1
ATOM 2234 C C . GLY B 1 153 ? -2.257 6.393 26.181 1.000 16.749 497 GLY B C 1
ATOM 2235 O O . GLY B 1 153 ? -1.418 6.225 27.092 1.000 13.554 497 GLY B O 1
ATOM 2236 N N . VAL B 1 154 ? -1.990 6.979 25.017 1.000 15.811 498 VAL B N 1
ATOM 2237 C CA . VAL B 1 154 ? -0.684 7.605 24.674 1.000 15.810 498 VAL B CA 1
ATOM 2238 C C . VAL B 1 154 ? -0.954 8.933 23.965 1.000 15.252 498 VAL B C 1
ATOM 2239 O O . VAL B 1 154 ? -2.127 9.160 23.544 1.000 13.063 498 VAL B O 1
ATOM 2243 N N . GLY B 1 155 ? 0.054 9.813 23.966 1.000 14.406 499 GLY B N 1
ATOM 2244 C CA . GLY B 1 155 ? -0.003 11.179 23.411 1.000 15.558 499 GLY B CA 1
ATOM 2245 C C . GLY B 1 155 ? 0.169 11.212 21.898 1.000 16.702 499 GLY B C 1
ATOM 2246 O O . GLY B 1 155 ? -0.279 12.197 21.262 1.000 19.814 499 GLY B O 1
ATOM 2247 N N . SER B 1 156 ? 0.797 10.192 21.314 1.000 18.157 500 SER B N 1
ATOM 2248 C CA . SER B 1 156 ? 1.271 10.228 19.903 1.000 15.854 500 SER B CA 1
ATOM 2249 C C . SER B 1 156 ? 1.362 8.815 19.317 1.000 13.818 500 SER B C 1
ATOM 2250 O O . SER B 1 156 ? 1.342 7.832 20.090 1.000 14.418 500 SER B O 1
ATOM 2253 N N . ASN B 1 157 ? 1.397 8.722 17.986 1.000 13.691 501 ASN B N 1
ATOM 2254 C CA . ASN B 1 157 ? 1.745 7.483 17.251 1.000 13.758 501 ASN B CA 1
ATOM 2255 C C . ASN B 1 157 ? 3.206 7.126 17.545 1.000 15.318 501 ASN B C 1
ATOM 2256 O O . ASN B 1 157 ? 3.488 5.932 17.726 1.000 18.577 501 ASN B O 1
ATOM 2261 N N . GLU B 1 158 ? 4.044 8.141 17.741 1.000 14.072 502 GLU B N 1
ATOM 2262 C CA . GLU B 1 158 ? 5.503 7.997 18.009 1.000 17.144 502 GLU B CA 1
ATOM 2263 C C . GLU B 1 158 ? 5.696 7.182 19.295 1.000 18.017 502 GLU B C 1
ATOM 2264 O O . GLU B 1 158 ? 6.462 6.204 19.276 1.000 23.799 502 GLU B O 1
ATOM 2270 N N . GLU B 1 159 ? 4.950 7.526 20.345 1.000 22.352 503 GLU B N 1
ATOM 2271 C CA . GLU B 1 159 ? 5.011 6.898 21.692 1.000 21.747 503 GLU B CA 1
ATOM 2272 C C . GLU B 1 159 ? 4.518 5.447 21.593 1.000 21.437 503 GLU B C 1
ATOM 2273 O O . GLU B 1 159 ? 5.224 4.560 22.096 1.000 21.060 503 GLU B O 1
ATOM 2279 N N . ALA B 1 160 ? 3.478 5.190 20.792 1.000 18.585 504 ALA B N 1
ATOM 2280 C CA . ALA B 1 160 ? 2.908 3.836 20.585 1.000 19.549 504 ALA B CA 1
ATOM 2281 C C . ALA B 1 160 ? 3.910 2.965 19.824 1.000 21.558 504 ALA B C 1
ATOM 2282 O O . ALA B 1 160 ? 4.037 1.773 20.159 1.000 21.707 504 ALA B O 1
ATOM 2284 N N . GLU B 1 161 ? 4.637 3.543 18.865 1.000 23.992 505 GLU B N 1
ATOM 2285 C CA . GLU B 1 161 ? 5.636 2.800 18.049 1.000 24.285 505 GLU B CA 1
ATOM 2286 C C . GLU B 1 161 ? 6.812 2.380 18.940 1.000 25.524 505 GLU B C 1
ATOM 2287 O O . GLU B 1 161 ? 7.341 1.267 18.741 1.000 23.513 505 GLU B O 1
ATOM 2293 N N . LYS B 1 162 ? 7.137 3.203 19.939 1.000 27.645 506 LYS B N 1
ATOM 2294 C CA . LYS B 1 162 ? 8.204 2.924 20.938 1.000 29.334 506 LYS B CA 1
ATOM 2295 C C . LYS B 1 162 ? 7.763 1.741 21.813 1.000 31.892 506 LYS B C 1
ATOM 2296 O O . LYS B 1 162 ? 8.600 0.871 22.111 1.000 29.889 506 LYS B O 1
ATOM 2302 N N . ASN B 1 163 ? 6.463 1.646 22.094 1.000 35.866 507 ASN B N 1
ATOM 2303 C CA . ASN B 1 163 ? 5.858 0.558 22.909 1.000 38.240 507 ASN B CA 1
ATOM 2304 C C . ASN B 1 163 ? 5.954 -0.775 22.155 1.000 41.687 507 ASN B C 1
ATOM 2305 O O . ASN B 1 163 ? 6.349 -1.771 22.790 1.000 41.124 507 ASN B O 1
ATOM 2310 N N . LEU B 1 164 ? 5.726 -0.785 20.838 1.000 42.971 508 LEU B N 1
ATOM 2311 C CA . LEU B 1 164 ? 5.937 -1.994 19.993 1.000 47.786 508 LEU B CA 1
ATOM 2312 C C . LEU B 1 164 ? 7.399 -2.448 20.115 1.000 51.892 508 LEU B C 1
ATOM 2313 O O . LEU B 1 164 ? 7.626 -3.664 20.265 1.000 53.921 508 LEU B O 1
ATOM 2318 N N . LYS B 1 165 ? 8.337 -1.499 20.192 1.000 57.697 509 LYS B N 1
ATOM 2319 C CA . LYS B 1 165 ? 9.770 -1.751 20.517 1.000 61.501 509 LYS B CA 1
ATOM 2320 C C . LYS B 1 165 ? 9.998 -1.540 22.020 1.000 54.745 509 LYS B C 1
ATOM 2321 O O . LYS B 1 165 ? 9.854 -2.453 22.834 1.000 55.478 509 LYS B O 1
#

B-factor: mean 22.71, std 9.77, range [8.88, 88.13]